Protein AF-A0A5Q8BPY6-F1 (afdb_monomer_lite)

pLDDT: mean 73.22, std 18.74, range [34.41, 97.81]

InterPro domains:
  IPR024463 Transposase TnpC, homeodomain [PF13007] (24-98)

Sequence (202 aa):
MDAAMTVKDDEHAELIALRAKVAELEQQIAYFQKQLFGRKSEQTLDSNQMSLFIGEFEAAQAALKATNEAQAKKTQVKGYDRKRKNAKEKLRPDLEVVKAVIDLTPEENACDSGWQLVSVGQHFVRTAVEFVPAKMVRREYFIKFIRKSELTVAATRSLCNRMFPMPSSLVAWRPHHFWPKSFMINMNLMCHFIDRSRISSD

Structure (mmCIF, N/CA/C/O backbone):
data_AF-A0A5Q8BPY6-F1
#
_entry.id   AF-A0A5Q8BPY6-F1
#
loop_
_atom_site.group_PDB
_atom_site.id
_atom_site.type_symbol
_atom_site.label_atom_id
_atom_site.label_alt_id
_atom_site.label_comp_id
_atom_site.label_asym_id
_atom_site.label_entity_id
_atom_site.label_seq_id
_atom_site.pdbx_PDB_ins_code
_atom_site.Cartn_x
_atom_site.Cartn_y
_atom_site.Cartn_z
_atom_site.occupancy
_atom_site.B_iso_or_equiv
_atom_site.auth_seq_id
_atom_site.auth_comp_id
_atom_site.auth_asym_id
_atom_site.auth_atom_id
_atom_site.pdbx_PDB_model_num
ATOM 1 N N . MET A 1 1 ? 66.252 8.127 -45.910 1.00 57.91 1 MET A N 1
ATOM 2 C CA . MET A 1 1 ? 65.222 7.341 -46.636 1.00 57.91 1 MET A CA 1
ATOM 3 C C . MET A 1 1 ? 63.900 7.350 -45.861 1.00 57.91 1 MET A C 1
ATOM 5 O O . MET A 1 1 ? 63.041 6.509 -46.083 1.00 57.91 1 MET A O 1
ATOM 9 N N . ASP A 1 2 ? 63.709 8.346 -44.994 1.00 57.75 2 ASP A N 1
ATOM 10 C CA . ASP A 1 2 ? 62.811 8.227 -43.844 1.00 57.75 2 ASP A CA 1
ATOM 11 C C . ASP A 1 2 ? 61.442 8.860 -44.118 1.00 57.75 2 ASP A C 1
ATOM 13 O O . ASP A 1 2 ? 60.421 8.314 -43.724 1.00 57.75 2 ASP A O 1
ATOM 17 N N . ALA A 1 3 ? 61.395 9.922 -44.931 1.00 65.06 3 ALA A N 1
ATOM 18 C CA . ALA A 1 3 ? 60.144 10.569 -45.338 1.00 65.06 3 ALA A CA 1
ATOM 19 C C . ALA A 1 3 ? 59.232 9.666 -46.194 1.00 65.06 3 ALA A C 1
ATOM 21 O O . ALA A 1 3 ? 58.016 9.785 -46.151 1.00 65.06 3 ALA A O 1
ATOM 22 N N . ALA A 1 4 ? 59.804 8.740 -46.970 1.00 68.50 4 ALA A N 1
ATOM 23 C CA . ALA A 1 4 ? 59.021 7.794 -47.770 1.00 68.50 4 ALA A CA 1
ATOM 24 C C . ALA A 1 4 ? 58.447 6.635 -46.936 1.00 68.50 4 ALA A C 1
ATOM 26 O O . ALA A 1 4 ? 57.572 5.916 -47.415 1.00 68.50 4 ALA A O 1
ATOM 27 N N . MET A 1 5 ? 58.963 6.427 -45.721 1.00 64.94 5 MET A N 1
ATOM 28 C CA . MET A 1 5 ? 58.483 5.402 -44.799 1.00 64.94 5 MET A CA 1
ATOM 29 C C . MET A 1 5 ? 57.346 5.959 -43.937 1.00 64.94 5 MET A C 1
ATOM 31 O O . MET A 1 5 ? 56.293 5.338 -43.871 1.00 64.94 5 MET A O 1
ATOM 35 N N . THR A 1 6 ? 57.491 7.188 -43.427 1.00 70.38 6 THR A N 1
ATOM 36 C CA . THR A 1 6 ? 56.445 7.855 -42.634 1.00 70.38 6 THR A CA 1
ATOM 37 C C . THR A 1 6 ? 55.150 8.060 -43.419 1.00 70.38 6 THR A C 1
ATOM 39 O O . THR A 1 6 ? 54.080 7.791 -42.896 1.00 70.38 6 THR A O 1
ATOM 42 N N . VAL A 1 7 ? 55.231 8.426 -44.706 1.00 77.62 7 VAL A N 1
ATOM 43 C CA . VAL A 1 7 ? 54.038 8.595 -45.561 1.00 77.62 7 VAL A CA 1
ATOM 44 C C . VAL A 1 7 ? 53.265 7.281 -45.733 1.00 77.62 7 VAL A C 1
ATOM 46 O O . VAL A 1 7 ? 52.040 7.284 -45.741 1.00 77.62 7 VAL A O 1
ATOM 49 N N . LYS A 1 8 ? 53.959 6.140 -45.820 1.00 77.81 8 LYS A N 1
ATOM 50 C CA . LYS A 1 8 ? 53.305 4.824 -45.928 1.00 77.81 8 LYS A CA 1
ATOM 51 C C . LYS A 1 8 ? 52.659 4.393 -44.615 1.00 77.81 8 LYS A C 1
ATOM 53 O O . LYS A 1 8 ? 51.623 3.730 -44.635 1.00 77.81 8 LYS A O 1
ATOM 58 N N . ASP A 1 9 ? 53.267 4.761 -43.493 1.00 77.31 9 ASP A N 1
ATOM 59 C CA . ASP A 1 9 ? 52.717 4.502 -42.165 1.00 77.31 9 ASP A CA 1
ATOM 60 C C . ASP A 1 9 ? 51.459 5.359 -41.915 1.00 77.31 9 ASP A C 1
ATOM 62 O O . ASP A 1 9 ? 50.463 4.849 -41.395 1.00 77.31 9 ASP A O 1
ATOM 66 N N . ASP A 1 10 ? 51.460 6.614 -42.377 1.00 81.88 10 ASP A N 1
ATOM 67 C CA . ASP A 1 10 ? 50.309 7.524 -42.332 1.00 81.88 10 ASP A CA 1
ATOM 68 C C . ASP A 1 10 ? 49.152 7.018 -43.219 1.00 81.88 10 ASP A C 1
ATOM 70 O O . ASP A 1 10 ? 48.015 6.901 -42.756 1.00 81.88 10 ASP A O 1
ATOM 74 N N . GLU A 1 11 ? 49.437 6.608 -44.462 1.00 87.38 11 GLU A N 1
ATOM 75 C CA . GLU A 1 11 ? 48.454 5.984 -45.365 1.00 87.38 11 GLU A CA 1
ATOM 76 C C . GLU A 1 11 ? 47.848 4.706 -44.759 1.00 87.38 11 GLU A C 1
ATOM 78 O O . GLU A 1 11 ? 46.642 4.454 -44.856 1.00 87.38 11 GLU A O 1
ATOM 83 N N . HIS A 1 12 ? 48.666 3.885 -44.096 1.00 86.75 12 HIS A N 1
ATOM 84 C CA . HIS A 1 12 ? 48.195 2.679 -43.421 1.00 86.75 12 HIS A CA 1
ATOM 85 C C . HIS A 1 12 ? 47.284 3.008 -42.227 1.00 86.75 12 HIS A C 1
ATOM 87 O O . HIS A 1 12 ? 46.261 2.344 -42.030 1.00 86.75 12 HIS A O 1
ATOM 93 N N . ALA A 1 13 ? 47.605 4.052 -41.457 1.00 90.44 13 ALA A N 1
ATOM 94 C CA . ALA A 1 13 ? 46.767 4.529 -40.361 1.00 90.44 13 ALA A CA 1
ATOM 95 C C . ALA A 1 13 ? 45.409 5.056 -40.862 1.00 90.44 13 ALA A C 1
ATOM 97 O O . ALA A 1 13 ? 44.365 4.727 -40.288 1.00 90.44 13 ALA A O 1
ATOM 98 N N . GLU A 1 14 ? 45.396 5.800 -41.970 1.00 91.25 14 GLU A N 1
ATOM 99 C CA . GLU A 1 14 ? 44.164 6.274 -42.605 1.00 91.25 14 GLU A CA 1
ATOM 100 C C . GLU A 1 14 ? 43.298 5.118 -43.123 1.00 91.25 14 GLU A C 1
ATOM 102 O O . GLU A 1 14 ? 42.086 5.093 -42.885 1.00 91.25 14 GLU A O 1
ATOM 107 N N . LEU A 1 15 ? 43.901 4.107 -43.757 1.00 93.88 15 LEU A N 1
ATOM 108 C CA . LEU A 1 15 ? 43.186 2.910 -44.213 1.00 93.88 15 LEU A CA 1
ATOM 109 C C . LEU A 1 15 ? 42.545 2.136 -43.054 1.00 93.88 15 LEU A C 1
ATOM 111 O O . LEU A 1 15 ? 41.430 1.625 -43.199 1.00 93.88 15 LEU A O 1
ATOM 115 N N . ILE A 1 16 ? 43.208 2.060 -41.898 1.00 94.44 16 ILE A N 1
ATOM 116 C CA . ILE A 1 16 ? 42.636 1.450 -40.690 1.00 94.44 16 ILE A CA 1
ATOM 117 C C . ILE A 1 16 ? 41.435 2.261 -40.193 1.00 94.44 16 ILE A C 1
ATOM 119 O O . ILE A 1 16 ? 40.380 1.683 -39.919 1.00 94.44 16 ILE A O 1
ATOM 123 N N . ALA A 1 17 ? 41.560 3.587 -40.118 1.00 94.19 17 ALA A N 1
ATOM 124 C CA . ALA A 1 17 ? 40.482 4.463 -39.666 1.00 94.19 17 ALA A CA 1
ATOM 125 C C . ALA A 1 17 ? 39.254 4.394 -40.591 1.00 94.19 17 ALA A C 1
ATOM 127 O O . ALA A 1 17 ? 38.115 4.349 -40.120 1.00 94.19 17 ALA A O 1
ATOM 128 N N . LEU A 1 18 ? 39.471 4.333 -41.907 1.00 95.62 18 LEU A N 1
ATOM 129 C CA . LEU A 1 18 ? 38.397 4.172 -42.887 1.00 95.62 18 LEU A CA 1
ATOM 130 C C . LEU A 1 18 ? 37.709 2.808 -42.761 1.00 95.62 18 LEU A C 1
ATOM 132 O O . LEU A 1 18 ? 36.481 2.751 -42.760 1.00 95.62 18 LEU A O 1
ATOM 136 N N . ARG A 1 19 ? 38.465 1.718 -42.581 1.00 95.69 19 ARG A N 1
ATOM 137 C CA . ARG A 1 19 ? 37.891 0.379 -42.351 1.00 95.69 19 ARG A CA 1
ATOM 138 C C . ARG A 1 19 ? 37.065 0.313 -41.068 1.00 95.69 19 ARG A C 1
ATOM 140 O O . ARG A 1 19 ? 36.002 -0.303 -41.071 1.00 95.69 19 ARG A O 1
ATOM 147 N N . ALA A 1 20 ? 37.511 0.977 -40.002 1.00 95.62 20 ALA A N 1
ATOM 148 C CA . ALA A 1 20 ? 36.756 1.067 -38.754 1.00 95.62 20 ALA A CA 1
ATOM 149 C C . ALA A 1 20 ? 35.416 1.799 -38.948 1.00 95.62 20 ALA A C 1
ATOM 151 O O . ALA A 1 20 ? 34.382 1.308 -38.501 1.00 95.62 20 ALA A O 1
ATOM 152 N N . LYS A 1 21 ? 35.414 2.920 -39.686 1.00 96.75 21 LYS A N 1
ATOM 153 C CA . LYS A 1 21 ? 34.182 3.657 -40.018 1.00 96.75 21 LYS A CA 1
ATOM 154 C C . LYS A 1 21 ? 33.220 2.838 -40.874 1.00 96.75 21 LYS A C 1
ATOM 156 O O . LYS A 1 21 ? 32.019 2.870 -40.631 1.00 96.75 21 LYS A O 1
ATOM 161 N N . VAL A 1 22 ? 33.723 2.093 -41.859 1.00 97.50 22 VAL A N 1
ATOM 162 C CA . VAL A 1 22 ? 32.882 1.208 -42.683 1.00 97.50 22 VAL A CA 1
ATOM 163 C C . VAL A 1 22 ? 32.227 0.132 -41.818 1.00 97.50 22 VAL A C 1
ATOM 165 O O . VAL A 1 22 ? 31.016 -0.045 -41.903 1.00 97.50 22 VAL A O 1
ATOM 168 N N . ALA A 1 23 ? 32.981 -0.510 -40.922 1.00 97.00 23 ALA A N 1
ATOM 169 C CA . ALA A 1 23 ? 32.434 -1.516 -40.013 1.00 97.00 23 ALA A CA 1
ATOM 170 C C . ALA A 1 23 ? 31.358 -0.941 -39.072 1.00 97.00 23 ALA A C 1
ATOM 172 O O . ALA A 1 23 ? 30.337 -1.584 -38.833 1.00 97.00 23 ALA A O 1
ATOM 173 N N . GLU A 1 24 ? 31.552 0.277 -38.560 1.00 97.50 24 GLU A N 1
ATOM 174 C CA . GLU A 1 24 ? 30.553 0.966 -37.735 1.00 97.50 24 GLU A CA 1
ATOM 175 C C . GLU A 1 24 ? 29.260 1.240 -38.520 1.00 97.50 24 GLU A C 1
ATOM 177 O O . GLU A 1 24 ? 28.160 0.930 -38.056 1.00 97.50 24 GLU A O 1
ATOM 182 N N . LEU A 1 25 ? 29.384 1.774 -39.737 1.00 97.81 25 LEU A N 1
ATOM 183 C CA . LEU A 1 25 ? 28.238 2.060 -40.601 1.00 97.81 25 LEU A CA 1
ATOM 184 C C . LEU A 1 25 ? 27.492 0.780 -40.996 1.00 97.81 25 LEU A C 1
ATOM 186 O O . LEU A 1 25 ? 26.262 0.748 -40.969 1.00 97.81 25 LEU A O 1
ATOM 190 N N . GLU A 1 26 ? 28.212 -0.299 -41.298 1.00 97.38 26 GLU A N 1
ATOM 191 C CA . GLU A 1 26 ? 27.621 -1.609 -41.580 1.00 97.38 26 GLU A CA 1
ATOM 192 C C . GLU A 1 26 ? 26.852 -2.162 -40.372 1.00 97.38 26 GLU A C 1
ATOM 194 O O . GLU A 1 26 ? 25.752 -2.697 -40.534 1.00 97.38 26 GLU A O 1
ATOM 199 N N . GLN A 1 27 ? 27.366 -1.979 -39.150 1.00 96.44 27 GLN A N 1
ATOM 200 C CA . GLN A 1 27 ? 26.660 -2.360 -37.923 1.00 96.44 27 GLN A CA 1
ATOM 201 C C . GLN A 1 27 ? 25.369 -1.557 -37.725 1.00 96.44 27 GLN A C 1
ATOM 203 O O . GLN A 1 27 ? 24.337 -2.137 -37.375 1.00 96.44 27 GLN A O 1
ATOM 208 N N . GLN A 1 28 ? 25.393 -0.247 -37.982 1.00 96.44 28 GLN A N 1
ATOM 209 C CA . GLN A 1 28 ? 24.201 0.604 -37.903 1.00 96.44 28 GLN A CA 1
ATOM 210 C C . GLN A 1 28 ? 23.153 0.208 -38.950 1.00 96.44 28 GLN A C 1
ATOM 212 O O . GLN A 1 28 ? 21.971 0.076 -38.627 1.00 96.44 28 GLN A O 1
ATOM 217 N N . ILE A 1 29 ? 23.576 -0.055 -40.190 1.00 96.19 29 ILE A N 1
ATOM 218 C CA . ILE A 1 29 ? 22.689 -0.531 -41.259 1.00 96.19 29 ILE A CA 1
ATOM 219 C C . ILE A 1 29 ? 22.071 -1.875 -40.872 1.00 96.19 29 ILE A C 1
ATOM 221 O O . ILE A 1 29 ? 20.855 -2.038 -40.966 1.00 96.19 29 ILE A O 1
ATOM 225 N N . ALA A 1 30 ? 22.871 -2.819 -40.372 1.00 93.19 30 ALA A N 1
ATOM 226 C CA . ALA A 1 30 ? 22.373 -4.108 -39.908 1.00 93.19 30 ALA A CA 1
ATOM 227 C C . ALA A 1 30 ? 21.384 -3.957 -38.738 1.00 93.19 30 ALA A C 1
ATOM 229 O O . ALA A 1 30 ? 20.394 -4.688 -38.666 1.00 93.19 30 ALA A O 1
ATOM 230 N N . TYR A 1 31 ? 21.612 -3.000 -37.834 1.00 91.50 31 TYR A N 1
ATOM 231 C CA . TYR A 1 31 ? 20.688 -2.673 -36.750 1.00 91.50 31 TYR A CA 1
ATOM 232 C C . TYR A 1 31 ? 19.354 -2.131 -37.284 1.00 91.50 31 TYR A C 1
ATOM 234 O O . TYR A 1 31 ? 18.300 -2.671 -36.945 1.00 91.50 31 TYR A O 1
ATOM 242 N N . PHE A 1 32 ? 19.371 -1.138 -38.177 1.00 89.56 32 PHE A N 1
ATOM 243 C CA . PHE A 1 32 ? 18.146 -0.584 -38.764 1.00 89.56 32 PHE A CA 1
ATOM 244 C C . PHE A 1 32 ? 17.400 -1.591 -39.640 1.00 89.56 32 PHE A C 1
ATOM 246 O O . PHE A 1 32 ? 16.176 -1.668 -39.576 1.00 89.56 32 PHE A O 1
ATOM 253 N N . GLN A 1 33 ? 18.107 -2.429 -40.398 1.00 88.06 33 GLN A N 1
ATOM 254 C CA . GLN A 1 33 ? 17.491 -3.509 -41.168 1.00 88.06 33 GLN A CA 1
ATOM 255 C C . GLN A 1 33 ? 16.835 -4.552 -40.259 1.00 88.06 33 GLN A C 1
ATOM 257 O O . GLN A 1 33 ? 15.741 -5.013 -40.570 1.00 88.06 33 GLN A O 1
ATOM 262 N N . LYS A 1 34 ? 17.421 -4.880 -39.099 1.00 85.12 34 LYS A N 1
ATOM 263 C CA . LYS A 1 34 ? 16.757 -5.726 -38.090 1.00 85.12 34 LYS A CA 1
ATOM 264 C C . LYS A 1 34 ? 15.532 -5.033 -37.481 1.00 85.12 34 LYS A C 1
ATOM 266 O O . LYS A 1 34 ? 14.509 -5.683 -37.297 1.00 85.12 34 LYS A O 1
ATOM 271 N N . GLN A 1 35 ? 15.588 -3.723 -37.246 1.00 82.00 35 GLN A N 1
ATOM 272 C CA . GLN A 1 35 ? 14.443 -2.934 -36.771 1.00 82.00 35 GLN A CA 1
ATOM 273 C C . GLN A 1 35 ? 13.344 -2.749 -37.833 1.00 82.00 35 GLN A C 1
ATOM 275 O O . GLN A 1 35 ? 12.192 -2.540 -37.472 1.00 82.00 35 GLN A O 1
ATOM 280 N N . LEU A 1 36 ? 13.652 -2.826 -39.136 1.00 79.44 36 LEU A N 1
ATOM 281 C CA . LEU A 1 36 ? 12.700 -2.651 -40.251 1.00 79.44 36 LEU A CA 1
ATOM 282 C C . LEU A 1 36 ? 12.208 -3.962 -40.878 1.00 79.44 36 LEU A C 1
ATOM 284 O O . LEU A 1 36 ? 11.046 -4.030 -41.277 1.00 79.44 36 LEU A O 1
ATOM 288 N N . PHE A 1 37 ? 13.005 -5.028 -40.827 1.00 77.12 37 PHE A N 1
ATOM 289 C CA . PHE A 1 37 ? 12.702 -6.322 -41.449 1.00 77.12 37 PHE A CA 1
ATOM 290 C C . PHE A 1 37 ? 13.058 -7.556 -40.591 1.00 77.12 37 PHE A C 1
ATOM 292 O O . PHE A 1 37 ? 12.964 -8.677 -41.082 1.00 77.12 37 PHE A O 1
ATOM 299 N N . GLY A 1 38 ? 13.483 -7.393 -39.329 1.00 78.50 38 GLY A N 1
ATOM 300 C CA . GLY A 1 38 ? 13.779 -8.510 -38.414 1.00 78.50 38 GLY A CA 1
ATOM 301 C C . GLY A 1 38 ? 12.546 -9.334 -38.010 1.00 78.50 38 GLY A C 1
ATOM 302 O O . GLY A 1 38 ? 11.468 -9.186 -38.582 1.00 78.50 38 GLY A O 1
ATOM 303 N N . ARG A 1 39 ? 12.674 -10.232 -37.016 1.00 63.12 39 ARG A N 1
ATOM 304 C CA . ARG A 1 39 ? 11.532 -11.031 -36.523 1.00 63.12 39 ARG A CA 1
ATOM 305 C C . ARG A 1 39 ? 10.511 -10.125 -35.828 1.00 63.12 39 ARG A C 1
ATOM 307 O O . ARG A 1 39 ? 10.674 -9.740 -34.678 1.00 63.12 39 ARG A O 1
ATOM 314 N N . LYS A 1 40 ? 9.476 -9.816 -36.605 1.00 56.91 40 LYS A N 1
ATOM 315 C CA . LYS A 1 40 ? 8.421 -8.826 -36.413 1.00 56.91 40 LYS A CA 1
ATOM 316 C C . LYS A 1 40 ? 7.041 -9.468 -36.549 1.00 56.91 40 LYS A C 1
ATOM 318 O O . LYS A 1 40 ? 6.225 -9.014 -37.342 1.00 56.91 40 LYS A O 1
ATOM 323 N N . SER A 1 41 ? 6.726 -10.505 -35.780 1.00 55.50 41 SER A N 1
ATOM 324 C CA . SER A 1 41 ? 5.304 -10.847 -35.587 1.00 55.50 41 SER A CA 1
ATOM 325 C C . SER A 1 41 ? 4.520 -9.702 -34.914 1.00 55.50 41 SER A C 1
ATOM 327 O O . SER A 1 41 ? 3.303 -9.760 -34.836 1.00 55.50 41 SER A O 1
ATOM 329 N N . GLU A 1 42 ? 5.213 -8.653 -34.456 1.00 54.47 42 GLU A N 1
ATOM 330 C CA . GLU A 1 42 ? 4.678 -7.520 -33.697 1.00 54.47 42 GLU A CA 1
ATOM 331 C C . GLU A 1 42 ? 4.923 -6.159 -34.369 1.00 54.47 42 GLU A C 1
ATOM 333 O O . GLU A 1 42 ? 4.549 -5.128 -33.817 1.00 54.47 42 GLU A O 1
ATOM 338 N N . GLN A 1 43 ? 5.544 -6.104 -35.555 1.00 59.00 43 GLN A N 1
ATOM 339 C CA . GLN A 1 43 ? 5.846 -4.818 -36.192 1.00 59.00 43 GLN A CA 1
ATOM 340 C C . GLN A 1 43 ? 4.971 -4.573 -37.414 1.00 59.00 43 GLN A C 1
ATOM 342 O O . GLN A 1 43 ? 5.397 -4.643 -38.563 1.00 59.00 43 GLN A O 1
ATOM 347 N N . THR A 1 44 ? 3.729 -4.221 -37.112 1.00 60.47 44 THR A N 1
ATOM 348 C CA . THR A 1 44 ? 2.959 -3.207 -37.830 1.00 60.47 44 THR A CA 1
ATOM 349 C C . THR A 1 44 ? 2.167 -2.458 -36.764 1.00 60.47 44 THR A C 1
ATOM 351 O O . THR A 1 44 ? 1.081 -2.862 -36.376 1.00 60.47 44 THR A O 1
ATOM 354 N N . LEU A 1 45 ? 2.750 -1.379 -36.236 1.00 59.50 45 LEU A N 1
ATOM 355 C CA . LEU A 1 45 ? 1.988 -0.332 -35.554 1.00 59.50 45 LEU A CA 1
ATOM 356 C C . LEU A 1 45 ? 1.524 0.660 -36.622 1.00 59.50 45 LEU A C 1
ATOM 358 O O . LEU A 1 45 ? 1.858 1.840 -36.569 1.00 59.50 45 LEU A O 1
ATOM 362 N N . ASP A 1 46 ? 0.846 0.164 -37.658 1.00 65.50 46 ASP A N 1
ATOM 363 C CA . ASP A 1 46 ? 0.143 1.072 -38.548 1.00 65.50 46 ASP A CA 1
ATOM 364 C C . ASP A 1 46 ? -1.065 1.578 -37.762 1.00 65.50 46 ASP A C 1
ATOM 366 O O . ASP A 1 46 ? -1.996 0.829 -37.462 1.00 65.50 46 ASP A O 1
ATOM 370 N N . SER A 1 47 ? -1.026 2.847 -37.368 1.00 64.88 47 SER A N 1
ATOM 371 C CA . SER A 1 47 ? -2.121 3.513 -36.662 1.00 64.88 47 SER A CA 1
ATOM 372 C C . SER A 1 47 ? -3.434 3.437 -37.447 1.00 64.88 47 SER A C 1
ATOM 374 O O . SER A 1 47 ? -4.509 3.486 -36.848 1.00 64.88 47 SER A O 1
ATOM 376 N N . ASN A 1 48 ? -3.364 3.229 -38.765 1.00 68.00 48 ASN A N 1
ATOM 377 C CA . ASN A 1 48 ? -4.529 3.027 -39.615 1.00 68.00 48 ASN A CA 1
ATOM 378 C C . ASN A 1 48 ? -5.069 1.592 -39.610 1.00 68.00 48 ASN A C 1
ATOM 380 O O . ASN A 1 48 ? -6.200 1.388 -40.043 1.00 68.00 48 ASN A O 1
ATOM 384 N N . GLN A 1 49 ? -4.362 0.595 -39.075 1.00 70.12 49 GLN A N 1
ATOM 385 C CA . GLN A 1 49 ? -4.891 -0.772 -38.999 1.00 70.12 49 GLN A CA 1
ATOM 386 C C . GLN A 1 49 ? -6.108 -0.860 -38.064 1.00 70.12 49 GLN A C 1
ATOM 388 O O . GLN A 1 49 ? -7.024 -1.644 -38.303 1.00 70.12 49 GLN A O 1
ATOM 393 N N . MET A 1 50 ? -6.171 -0.001 -37.040 1.00 68.25 50 MET A N 1
ATOM 394 C CA . MET A 1 50 ? -7.343 0.096 -36.166 1.00 68.25 50 MET A CA 1
ATOM 395 C C . MET A 1 50 ? -8.575 0.630 -36.899 1.00 68.25 50 MET A C 1
ATOM 397 O O . MET A 1 50 ? -9.683 0.221 -36.562 1.00 68.25 50 MET A O 1
ATOM 401 N N . SER A 1 51 ? -8.393 1.468 -37.929 1.00 74.75 51 SER A N 1
ATOM 402 C CA . SER A 1 51 ? -9.498 2.033 -38.716 1.00 74.75 51 SER A CA 1
ATOM 403 C C . SER A 1 51 ? -10.310 0.976 -39.469 1.00 74.75 51 SER A C 1
ATOM 405 O O . SER A 1 51 ? -11.515 1.145 -39.644 1.00 74.75 51 SER A O 1
ATOM 407 N N . LEU A 1 52 ? -9.686 -0.156 -39.815 1.00 75.75 52 LEU A N 1
ATOM 408 C CA . LEU A 1 52 ? -10.343 -1.279 -40.488 1.00 75.75 52 LEU A CA 1
ATOM 409 C C . LEU A 1 52 ? -11.409 -1.952 -39.612 1.00 75.75 52 LEU A C 1
ATOM 411 O O . LEU A 1 52 ? -12.371 -2.499 -40.139 1.00 75.75 52 LEU A O 1
ATOM 415 N N . PHE A 1 53 ? -11.266 -1.880 -38.285 1.00 78.88 53 PHE A N 1
ATOM 416 C CA . PHE A 1 53 ? -12.155 -2.556 -37.335 1.00 78.88 53 PHE A CA 1
ATOM 417 C C . PHE A 1 53 ? -13.150 -1.616 -36.642 1.00 78.88 53 PHE A C 1
ATOM 419 O O . PHE A 1 53 ? -13.991 -2.087 -35.878 1.00 78.88 53 PHE A O 1
ATOM 426 N N . ILE A 1 54 ? -13.096 -0.300 -36.898 1.00 80.12 54 ILE A N 1
ATOM 427 C CA . ILE A 1 54 ? -13.981 0.679 -36.236 1.00 80.12 54 ILE A CA 1
ATOM 428 C C . ILE A 1 54 ? -15.450 0.390 -36.563 1.00 80.12 54 ILE A C 1
ATOM 430 O O . ILE A 1 54 ? -16.268 0.306 -35.651 1.00 80.12 54 ILE A O 1
ATOM 434 N N . GLY A 1 55 ? -15.783 0.162 -37.838 1.00 82.25 55 GLY A N 1
ATOM 435 C CA . GLY A 1 55 ? -17.170 -0.078 -38.254 1.00 82.25 55 GLY A CA 1
ATOM 436 C C . GLY A 1 55 ? -17.775 -1.351 -37.651 1.00 82.25 55 GLY A C 1
ATOM 437 O O . GLY A 1 55 ? -18.913 -1.344 -37.182 1.00 82.25 55 GLY A O 1
ATOM 438 N N . GLU A 1 56 ? -17.003 -2.439 -37.600 1.00 82.75 56 GLU A N 1
ATOM 439 C CA . GLU A 1 56 ? -17.441 -3.704 -36.994 1.00 82.75 56 GLU A CA 1
ATOM 440 C C . GLU A 1 56 ? -17.570 -3.590 -35.472 1.00 82.75 56 GLU A C 1
ATOM 442 O O . GLU A 1 56 ? -18.528 -4.097 -34.884 1.00 82.75 56 GLU A O 1
ATOM 447 N N . PHE A 1 57 ? -16.642 -2.876 -34.830 1.00 83.62 57 PHE A N 1
ATOM 448 C CA . PHE A 1 57 ? -16.678 -2.621 -33.396 1.00 83.62 57 PHE A CA 1
ATOM 449 C C . PHE A 1 57 ? -17.888 -1.769 -32.997 1.00 83.62 57 PHE A C 1
ATOM 451 O O . PHE A 1 57 ? -18.578 -2.093 -32.029 1.00 83.62 57 PHE A O 1
ATOM 458 N N . GLU A 1 58 ? -18.189 -0.711 -33.752 1.00 85.00 58 GLU A N 1
ATOM 459 C CA . GLU A 1 58 ? -19.355 0.142 -33.516 1.00 85.00 58 GLU A CA 1
ATOM 460 C C . GLU A 1 58 ? -20.668 -0.626 -33.704 1.00 85.00 58 GLU A C 1
ATOM 462 O O . GLU A 1 58 ? -21.558 -0.541 -32.851 1.00 85.00 58 GLU A O 1
ATOM 467 N N . ALA A 1 59 ? -20.772 -1.441 -34.760 1.00 86.25 59 ALA A N 1
ATOM 468 C CA . ALA A 1 59 ? -21.936 -2.290 -35.002 1.00 86.25 59 ALA A CA 1
ATOM 469 C C . ALA A 1 59 ? -22.132 -3.336 -33.888 1.00 86.25 59 ALA A C 1
ATOM 471 O O . ALA A 1 59 ? -23.243 -3.498 -33.371 1.00 86.25 59 ALA A O 1
ATOM 472 N N . ALA A 1 60 ? -21.057 -4.003 -33.457 1.00 85.31 60 ALA A N 1
ATOM 473 C CA . ALA A 1 60 ? -21.098 -4.951 -32.347 1.00 85.31 60 ALA A CA 1
ATOM 474 C C . ALA A 1 60 ? -21.487 -4.263 -31.030 1.00 85.31 60 ALA A C 1
ATOM 476 O O . ALA A 1 60 ? -22.310 -4.777 -30.269 1.00 85.31 60 ALA A O 1
ATOM 477 N N . GLN A 1 61 ? -20.959 -3.065 -30.768 1.00 85.88 61 GLN A N 1
ATOM 478 C CA . GLN A 1 61 ? -21.282 -2.308 -29.565 1.00 85.88 61 GLN A CA 1
ATOM 479 C C . GLN A 1 61 ? -22.743 -1.830 -29.562 1.00 85.88 61 GLN A C 1
ATOM 481 O O . GLN A 1 61 ? -23.395 -1.870 -28.515 1.00 85.88 61 GLN A O 1
ATOM 486 N N . ALA A 1 62 ? -23.286 -1.422 -30.711 1.00 86.94 62 ALA A N 1
ATOM 487 C CA . ALA A 1 62 ? -24.697 -1.071 -30.853 1.00 86.94 62 ALA A CA 1
ATOM 488 C C . ALA A 1 62 ? -25.613 -2.284 -30.614 1.00 86.94 62 ALA A C 1
ATOM 490 O O . ALA A 1 62 ? -26.593 -2.176 -29.874 1.00 86.94 62 ALA A O 1
ATOM 491 N N . ALA A 1 63 ? -25.262 -3.458 -31.150 1.00 87.56 63 ALA A N 1
ATOM 492 C CA . ALA A 1 63 ? -25.999 -4.700 -30.912 1.00 87.56 63 ALA A CA 1
ATOM 493 C C . ALA A 1 63 ? -25.964 -5.124 -29.430 1.00 87.56 63 ALA A C 1
ATOM 495 O O . ALA A 1 63 ? -26.988 -5.513 -28.861 1.00 87.56 63 ALA A O 1
ATOM 496 N N . LEU A 1 64 ? -24.815 -4.991 -28.761 1.00 85.44 64 LEU A N 1
ATOM 497 C CA . LEU A 1 64 ? -24.685 -5.257 -27.325 1.00 85.44 64 LEU A CA 1
ATOM 498 C C . LEU A 1 64 ? -25.508 -4.277 -26.477 1.00 85.44 64 LEU A C 1
ATOM 500 O O . LEU A 1 64 ? -26.168 -4.687 -25.526 1.00 85.44 64 LEU A O 1
ATOM 504 N N . LYS A 1 65 ? -25.529 -2.986 -26.824 1.00 85.31 65 LYS A N 1
ATOM 505 C CA . LYS A 1 65 ? -26.378 -1.998 -26.137 1.00 85.31 65 LYS A CA 1
ATOM 506 C C . LYS A 1 65 ? -27.862 -2.322 -26.316 1.00 85.31 65 LYS A C 1
ATOM 508 O O . LYS A 1 65 ? -28.579 -2.406 -25.324 1.00 85.31 65 LYS A O 1
ATOM 513 N N . ALA A 1 66 ? -28.301 -2.609 -27.541 1.00 84.50 66 ALA A N 1
ATOM 514 C CA . ALA A 1 66 ? -29.692 -2.957 -27.826 1.00 84.50 66 ALA A CA 1
ATOM 515 C C . ALA A 1 66 ? -30.143 -4.239 -27.100 1.00 84.50 66 ALA A C 1
ATOM 517 O O . ALA A 1 66 ? -31.249 -4.300 -26.559 1.00 84.50 66 ALA A O 1
ATOM 518 N N . THR A 1 67 ? -29.282 -5.259 -27.042 1.00 82.81 67 THR A N 1
ATOM 519 C CA . THR A 1 67 ? -29.570 -6.506 -26.314 1.00 82.81 67 THR A CA 1
ATOM 520 C C . THR A 1 67 ? -29.608 -6.290 -24.803 1.00 82.81 67 THR A C 1
ATOM 522 O O . THR A 1 67 ? -30.550 -6.755 -24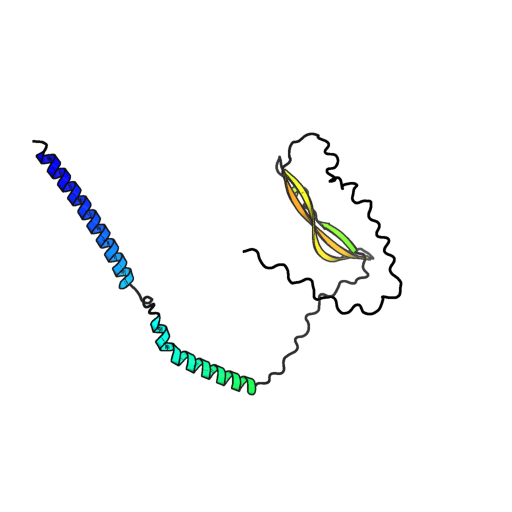.161 1.00 82.81 67 THR A O 1
ATOM 525 N N . ASN A 1 68 ? -28.669 -5.527 -24.238 1.00 79.12 68 ASN A N 1
ATOM 526 C CA . ASN A 1 68 ? -28.663 -5.172 -22.818 1.00 79.12 68 ASN A CA 1
ATOM 527 C C . ASN A 1 68 ? -29.888 -4.337 -22.427 1.00 79.12 68 ASN A C 1
ATOM 529 O O . ASN A 1 68 ? -30.512 -4.610 -21.406 1.00 79.12 68 ASN A O 1
ATOM 533 N N . GLU A 1 69 ? -30.292 -3.365 -23.246 1.00 77.56 69 GLU A N 1
ATOM 534 C CA . GLU A 1 69 ? -31.511 -2.583 -23.016 1.00 77.56 69 GLU A CA 1
ATOM 535 C C . GLU A 1 69 ? -32.771 -3.454 -23.087 1.00 77.56 69 GLU A C 1
ATOM 537 O O . GLU A 1 69 ? -33.674 -3.319 -22.258 1.00 77.56 69 GLU A O 1
ATOM 542 N N . ALA A 1 70 ? -32.839 -4.384 -24.044 1.00 75.12 70 ALA A N 1
ATOM 543 C CA . ALA A 1 70 ? -33.944 -5.333 -24.146 1.00 75.12 70 ALA A CA 1
ATOM 544 C C . ALA A 1 70 ? -33.984 -6.310 -22.954 1.00 75.12 70 ALA A C 1
ATOM 546 O O . ALA A 1 70 ? -35.067 -6.640 -22.469 1.00 75.12 70 ALA A O 1
ATOM 547 N N . GLN A 1 71 ? -32.828 -6.754 -22.453 1.00 72.25 71 GLN A N 1
ATOM 548 C CA . GLN A 1 71 ? -32.722 -7.615 -21.271 1.00 72.25 71 GLN A CA 1
ATOM 549 C C . GLN A 1 71 ? -33.032 -6.865 -19.970 1.00 72.25 71 GLN A C 1
ATOM 551 O O . GLN A 1 71 ? -33.720 -7.416 -19.108 1.00 72.25 71 GLN A O 1
ATOM 556 N N . ALA A 1 72 ? -32.614 -5.603 -19.849 1.00 66.88 72 ALA A N 1
ATOM 557 C CA . ALA A 1 72 ? -32.925 -4.735 -18.714 1.00 66.88 72 ALA A CA 1
ATOM 558 C C . ALA A 1 72 ? -34.427 -4.423 -18.632 1.00 66.88 72 ALA A C 1
ATOM 560 O O . ALA A 1 72 ? -34.999 -4.418 -17.545 1.00 66.88 72 ALA A O 1
ATOM 561 N N . LYS A 1 73 ? -35.097 -4.242 -19.781 1.00 69.06 73 LYS A N 1
ATOM 562 C CA . LYS A 1 73 ? -36.562 -4.085 -19.846 1.00 69.06 73 LYS A CA 1
ATOM 563 C C . LYS A 1 73 ? -37.314 -5.358 -19.442 1.00 69.06 73 LYS A C 1
ATOM 565 O O . LYS A 1 73 ? -38.396 -5.261 -18.873 1.00 69.06 73 LYS A O 1
ATOM 570 N N . LYS A 1 74 ? -36.757 -6.542 -19.726 1.00 69.38 74 LYS A N 1
ATOM 571 C CA . LYS A 1 74 ? -37.374 -7.844 -19.405 1.00 69.38 74 LYS A CA 1
ATOM 572 C C . LYS A 1 74 ? -37.096 -8.312 -17.976 1.00 69.38 74 LYS A C 1
ATOM 574 O O . LYS A 1 74 ? -37.915 -9.022 -17.404 1.00 69.38 74 LYS A O 1
ATOM 579 N N . THR A 1 75 ? -35.971 -7.909 -17.392 1.00 62.88 75 THR A N 1
ATOM 580 C CA . THR A 1 75 ? -35.523 -8.395 -16.083 1.00 62.88 75 THR A CA 1
ATOM 581 C C . THR A 1 75 ? -35.592 -7.277 -15.047 1.00 62.88 75 THR A C 1
ATOM 583 O O . THR A 1 75 ? -34.576 -6.713 -14.648 1.00 62.88 75 THR A O 1
ATOM 586 N N . GLN A 1 76 ? -36.797 -6.950 -14.575 1.00 64.94 76 GLN A N 1
ATOM 587 C CA . GLN A 1 76 ? -36.938 -6.143 -13.360 1.00 64.94 76 GLN A CA 1
ATOM 588 C C . GLN A 1 76 ? -36.615 -7.014 -12.139 1.00 64.94 76 GLN A C 1
ATOM 590 O O . GLN A 1 76 ? -37.502 -7.574 -11.495 1.00 64.94 76 GLN A O 1
ATOM 595 N N . VAL A 1 77 ? -35.326 -7.177 -11.832 1.00 72.00 77 VAL A N 1
ATOM 596 C CA . VAL A 1 77 ? -34.910 -7.830 -10.586 1.00 72.00 77 VAL A CA 1
ATOM 597 C C . VAL A 1 77 ? -35.193 -6.870 -9.436 1.00 72.00 77 VAL A C 1
ATOM 599 O O . VAL A 1 77 ? -34.621 -5.782 -9.364 1.00 72.00 77 VAL A O 1
ATOM 602 N N . LYS A 1 78 ? -36.072 -7.270 -8.515 1.00 78.06 78 LYS A N 1
ATOM 603 C CA . LYS A 1 78 ? -36.289 -6.539 -7.264 1.00 78.06 78 LYS A CA 1
ATOM 604 C C . LYS A 1 78 ? -34.965 -6.497 -6.491 1.00 78.06 78 LYS A C 1
ATOM 606 O O . LYS A 1 78 ? -34.402 -7.547 -6.187 1.00 78.06 78 LYS A O 1
ATOM 611 N N . GLY A 1 79 ? -34.464 -5.295 -6.202 1.00 77.44 79 GLY A N 1
ATOM 612 C CA . GLY A 1 79 ? -33.222 -5.114 -5.450 1.00 77.44 79 GLY A CA 1
ATOM 613 C C . GLY A 1 79 ? -33.283 -5.842 -4.106 1.00 77.44 79 GLY A C 1
ATOM 614 O O . GLY A 1 79 ? -34.265 -5.720 -3.374 1.00 77.44 79 GLY A O 1
ATOM 615 N N . TYR A 1 80 ? -32.256 -6.635 -3.799 1.00 80.62 80 TYR A N 1
ATOM 616 C CA . TYR A 1 80 ? -32.144 -7.298 -2.504 1.00 80.62 80 TYR A CA 1
ATOM 617 C C . TYR A 1 80 ? -31.561 -6.328 -1.476 1.00 80.62 80 TYR A C 1
ATOM 619 O O . TYR A 1 80 ? -30.410 -5.900 -1.600 1.00 80.62 80 TYR A O 1
ATOM 627 N N . ASP A 1 81 ? -32.329 -6.030 -0.429 1.00 78.69 81 ASP A N 1
ATOM 628 C CA . ASP A 1 81 ? -31.819 -5.297 0.724 1.00 78.69 81 ASP A CA 1
ATOM 629 C C . ASP A 1 81 ? -30.874 -6.191 1.526 1.00 78.69 81 ASP A C 1
ATOM 631 O O . ASP A 1 81 ? -31.265 -7.131 2.226 1.00 78.69 81 ASP A O 1
ATOM 635 N N . ARG A 1 82 ? -29.579 -5.891 1.429 1.00 79.31 82 ARG A N 1
ATOM 636 C CA . ARG A 1 82 ? -28.563 -6.589 2.210 1.00 79.31 82 ARG A CA 1
ATOM 637 C C . ARG A 1 82 ? -28.782 -6.293 3.693 1.00 79.31 82 ARG A C 1
ATOM 639 O O . ARG A 1 82 ? -28.762 -5.134 4.105 1.00 79.31 82 ARG A O 1
ATOM 646 N N . LYS A 1 83 ? -28.901 -7.345 4.515 1.00 80.56 83 LYS A N 1
ATOM 647 C CA . LYS A 1 83 ? -28.900 -7.215 5.982 1.00 80.56 83 LYS A CA 1
ATOM 648 C C . LYS A 1 83 ? -27.720 -6.342 6.411 1.00 80.56 83 LYS A C 1
ATOM 650 O O . LYS A 1 83 ? -26.573 -6.625 6.045 1.00 80.56 83 LYS A O 1
ATOM 655 N N . ARG A 1 84 ? -28.003 -5.279 7.174 1.00 75.38 84 ARG A N 1
ATOM 656 C CA . ARG A 1 84 ? -26.962 -4.422 7.750 1.00 75.38 84 ARG A CA 1
ATOM 657 C C . ARG A 1 84 ? -26.023 -5.319 8.551 1.00 75.38 84 ARG A C 1
ATOM 659 O O . ARG A 1 84 ? -26.471 -6.056 9.425 1.00 75.38 84 ARG A O 1
ATOM 666 N N . LYS A 1 85 ? -24.729 -5.291 8.221 1.00 77.25 85 LYS A N 1
ATOM 667 C CA . LYS A 1 85 ? -23.708 -5.940 9.049 1.00 77.25 85 LYS A CA 1
ATOM 668 C C . LYS A 1 85 ? -23.854 -5.346 10.448 1.00 77.25 85 LYS A C 1
ATOM 670 O O . LYS A 1 85 ? -23.883 -4.119 10.547 1.00 77.25 85 LYS A O 1
ATOM 675 N N . ASN A 1 86 ? -24.001 -6.190 11.472 1.00 64.44 86 ASN A N 1
ATOM 676 C CA . ASN A 1 86 ? -24.115 -5.749 12.862 1.00 64.44 86 ASN A CA 1
ATOM 677 C C . ASN A 1 86 ? -23.049 -4.681 13.118 1.00 64.44 86 ASN A C 1
ATOM 679 O O . ASN A 1 86 ? -21.849 -4.949 13.012 1.00 64.44 86 ASN A O 1
ATOM 683 N N . ALA A 1 87 ? -23.495 -3.446 13.354 1.00 64.62 87 ALA A N 1
ATOM 684 C CA . ALA A 1 87 ? -22.612 -2.380 13.783 1.00 64.62 87 ALA A CA 1
ATOM 685 C C . ALA A 1 87 ? -21.932 -2.889 15.052 1.00 64.62 87 ALA A C 1
ATOM 687 O O . ALA A 1 87 ? -22.641 -3.376 15.930 1.00 64.62 87 ALA A O 1
ATOM 688 N N . LYS A 1 88 ? -20.590 -2.851 15.092 1.00 64.31 88 LYS A N 1
ATOM 689 C CA . LYS A 1 88 ? -19.761 -3.322 16.214 1.00 64.31 88 LYS A CA 1
ATOM 690 C C . LYS A 1 88 ? -20.502 -3.054 17.521 1.00 64.31 88 LYS A C 1
ATOM 692 O O . LYS A 1 88 ? -20.725 -1.887 17.850 1.00 64.31 88 LYS A O 1
ATOM 697 N N . GLU A 1 89 ? -20.964 -4.118 18.171 1.00 66.69 89 GLU A N 1
ATOM 698 C CA . GLU A 1 89 ? -21.781 -4.009 19.371 1.00 66.69 89 GLU A CA 1
ATOM 699 C C . GLU A 1 89 ? -20.999 -3.160 20.372 1.00 66.69 89 GLU A C 1
ATOM 701 O O . GLU A 1 89 ? -19.862 -3.476 20.733 1.00 66.69 89 GLU A O 1
ATOM 706 N N . LYS A 1 90 ? -21.541 -1.981 20.692 1.00 68.69 90 LYS A N 1
ATOM 707 C CA . LYS A 1 90 ? -20.854 -1.022 21.550 1.00 68.69 90 LYS A CA 1
ATOM 708 C C . LYS A 1 90 ? -20.728 -1.679 22.917 1.00 68.69 90 LYS A C 1
ATOM 710 O O . LYS A 1 90 ? -21.740 -2.011 23.528 1.00 68.69 90 LYS A O 1
ATOM 715 N N . LEU A 1 91 ? -19.494 -1.870 23.383 1.00 74.69 91 LEU A N 1
ATOM 716 C CA . LEU A 1 91 ? -19.230 -2.381 24.728 1.00 74.69 91 LEU A CA 1
ATOM 717 C C . LEU A 1 91 ? -20.068 -1.593 25.745 1.00 74.69 91 LEU A C 1
ATOM 719 O O . LEU A 1 91 ? -20.142 -0.367 25.644 1.00 74.69 91 LEU A O 1
ATOM 723 N N . ARG A 1 92 ? -20.668 -2.286 26.719 1.00 76.06 92 ARG A N 1
ATOM 724 C CA . ARG A 1 92 ? -21.628 -1.730 27.693 1.00 76.06 92 ARG A CA 1
ATOM 725 C C . ARG A 1 92 ? -21.140 -0.419 28.333 1.00 76.06 92 ARG A C 1
ATOM 727 O O . ARG A 1 92 ? -20.153 -0.481 29.065 1.00 76.06 92 ARG A O 1
ATOM 734 N N . PRO A 1 93 ? -21.767 0.753 28.084 1.00 76.56 93 PRO A N 1
ATOM 735 C CA . PRO A 1 93 ? -21.296 2.071 28.551 1.00 76.56 93 PRO A CA 1
ATOM 736 C C . PRO A 1 93 ? -21.021 2.116 30.057 1.00 76.56 93 PRO A C 1
ATOM 738 O O . PRO A 1 93 ? -20.018 2.702 30.447 1.00 76.56 93 PRO A O 1
ATOM 741 N N . ASP A 1 94 ? -21.819 1.394 30.841 1.00 85.12 94 ASP A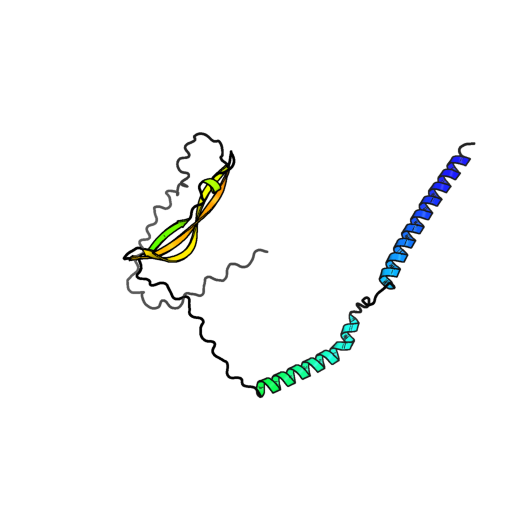 N 1
ATOM 742 C CA . ASP A 1 94 ? -21.857 1.438 32.309 1.00 85.12 94 ASP A CA 1
ATOM 743 C C . ASP A 1 94 ? -20.632 0.849 33.030 1.00 85.12 94 ASP A C 1
ATOM 745 O O . ASP A 1 94 ? -20.537 0.956 34.249 1.00 85.12 94 ASP A O 1
ATOM 749 N N . LEU A 1 95 ? -19.710 0.185 32.324 1.00 86.12 95 LEU A N 1
ATOM 750 C CA . LEU A 1 95 ? -18.520 -0.398 32.954 1.00 86.12 95 LEU A CA 1
ATOM 751 C C . LEU A 1 95 ? -17.450 0.662 33.221 1.00 86.12 95 LEU A C 1
ATOM 753 O O . LEU A 1 95 ? -17.140 1.476 32.345 1.00 86.12 95 LEU A O 1
ATOM 757 N N . GLU A 1 96 ? -16.815 0.557 34.390 1.00 89.38 96 GLU A N 1
ATOM 758 C CA . GLU A 1 96 ? -15.646 1.352 34.774 1.00 89.38 96 GLU A CA 1
ATOM 759 C C . GLU A 1 96 ? -14.549 1.257 33.703 1.00 89.38 96 GLU A C 1
ATOM 761 O O . GLU A 1 96 ? -14.207 0.161 33.250 1.00 89.38 96 GLU A O 1
ATOM 766 N N . VAL A 1 97 ? -14.012 2.410 33.284 1.00 91.31 97 VAL A N 1
ATOM 767 C CA . VAL A 1 97 ? -12.979 2.497 32.242 1.00 91.31 97 VAL A CA 1
ATOM 768 C C . VAL A 1 97 ? -11.606 2.652 32.880 1.00 91.31 97 VAL A C 1
ATOM 770 O O . VAL A 1 97 ? -11.315 3.673 33.500 1.00 91.31 97 VAL A O 1
ATOM 773 N N . VAL A 1 98 ? -10.740 1.658 32.691 1.00 92.56 98 VAL A N 1
ATOM 774 C CA . VAL A 1 98 ? -9.354 1.675 33.170 1.00 92.56 98 VAL A CA 1
ATOM 775 C C . VAL A 1 98 ? -8.406 1.808 31.985 1.00 92.56 98 VAL A C 1
ATOM 777 O O . VAL A 1 98 ? -8.427 0.995 31.063 1.00 92.56 98 VAL A O 1
ATOM 780 N N . LYS A 1 99 ? -7.540 2.823 32.009 1.00 93.31 99 LYS A N 1
ATOM 781 C CA . LYS A 1 99 ? -6.511 3.017 30.981 1.00 93.31 99 LYS A CA 1
ATOM 782 C C . LYS A 1 99 ? -5.270 2.206 31.331 1.00 93.31 99 LYS A C 1
ATOM 784 O O . LYS A 1 99 ? -4.732 2.344 32.426 1.00 93.31 99 LYS A O 1
ATOM 789 N N . ALA A 1 100 ? -4.811 1.380 30.400 1.00 94.12 100 ALA A N 1
ATOM 790 C CA . ALA A 1 100 ? -3.551 0.660 30.500 1.00 94.12 100 ALA A CA 1
ATOM 791 C C . ALA A 1 100 ? -2.627 1.078 29.364 1.00 94.12 100 ALA A C 1
ATOM 793 O O . ALA A 1 100 ? -2.970 0.957 28.187 1.00 94.12 100 ALA A O 1
ATOM 794 N N . VAL A 1 101 ? -1.454 1.578 29.734 1.00 93.44 101 VAL A N 1
ATOM 795 C CA . VAL A 1 101 ? -0.427 1.995 28.787 1.00 93.44 101 VAL A CA 1
ATOM 796 C C . VAL A 1 101 ? 0.624 0.893 28.715 1.00 93.44 101 VAL A C 1
ATOM 798 O O . VAL A 1 101 ? 1.168 0.489 29.738 1.00 93.44 101 VAL A O 1
ATOM 801 N N . ILE A 1 102 ? 0.838 0.375 27.511 1.00 91.81 102 ILE A N 1
ATOM 802 C CA . ILE A 1 102 ? 1.829 -0.643 27.187 1.00 91.81 102 ILE A CA 1
ATOM 803 C C . ILE A 1 102 ? 3.120 0.083 26.808 1.00 91.81 102 ILE A C 1
ATOM 805 O O . ILE A 1 102 ? 3.148 0.865 25.849 1.00 91.81 102 ILE A O 1
ATOM 809 N N . ASP A 1 103 ? 4.165 -0.207 27.575 1.00 89.56 103 ASP A N 1
ATOM 810 C CA . ASP A 1 103 ? 5.512 0.323 27.402 1.00 89.56 103 ASP A CA 1
ATOM 811 C C . ASP A 1 103 ? 6.430 -0.752 26.816 1.00 89.56 103 ASP A C 1
ATOM 813 O O . ASP A 1 103 ? 6.156 -1.946 26.954 1.00 89.56 103 ASP A O 1
ATOM 817 N N . LEU A 1 104 ? 7.526 -0.324 26.184 1.00 86.94 104 LEU A N 1
ATOM 818 C CA . LEU A 1 104 ? 8.604 -1.231 25.790 1.00 86.94 104 LEU A CA 1
ATOM 819 C C . LEU A 1 104 ? 9.209 -1.900 27.031 1.00 86.94 104 LEU A C 1
ATOM 821 O O . LEU A 1 104 ? 9.248 -1.308 28.117 1.00 86.94 104 LEU A O 1
ATOM 825 N N . THR A 1 105 ? 9.703 -3.122 26.861 1.00 88.00 105 THR A N 1
ATOM 826 C CA . THR A 1 105 ? 10.422 -3.844 27.920 1.00 88.00 105 THR A CA 1
ATOM 827 C C . THR A 1 105 ? 11.740 -3.132 28.265 1.00 88.00 105 THR A C 1
ATOM 829 O O . THR A 1 105 ? 12.252 -2.352 27.458 1.00 88.00 105 THR A O 1
ATOM 832 N N . PRO A 1 106 ? 12.323 -3.330 29.464 1.00 81.75 106 PRO A N 1
ATOM 833 C CA . PRO A 1 106 ? 13.593 -2.685 29.820 1.00 81.75 106 PRO A CA 1
ATOM 834 C C . PRO A 1 106 ? 14.733 -3.034 28.850 1.00 81.75 106 PRO A C 1
ATOM 836 O O . PRO A 1 106 ? 15.605 -2.201 28.627 1.00 81.75 106 PRO A O 1
ATOM 839 N N . GLU A 1 107 ? 14.693 -4.223 28.246 1.00 82.12 107 GLU A N 1
ATOM 840 C CA . GLU A 1 107 ? 15.659 -4.677 27.240 1.00 82.12 107 GLU A CA 1
ATOM 841 C C . GLU A 1 107 ? 15.530 -3.885 25.929 1.00 82.12 107 GLU A C 1
ATOM 843 O O . GLU A 1 107 ? 16.525 -3.407 25.395 1.00 82.12 107 GLU A O 1
ATOM 848 N N . GLU A 1 108 ? 14.304 -3.658 25.451 1.00 81.88 108 GLU A N 1
ATOM 849 C CA . GLU A 1 108 ? 14.025 -2.860 24.244 1.00 81.88 108 GLU A CA 1
ATOM 850 C C . GLU A 1 108 ? 14.200 -1.349 24.467 1.00 81.88 108 GLU A C 1
ATOM 852 O O . GLU A 1 108 ? 14.379 -0.588 23.516 1.00 81.88 108 GLU A O 1
ATOM 857 N N . ASN A 1 109 ? 14.139 -0.899 25.723 1.00 78.38 109 ASN A N 1
ATOM 858 C CA . ASN A 1 109 ? 14.394 0.489 26.105 1.00 78.38 109 ASN A CA 1
ATOM 859 C C . ASN A 1 109 ? 15.889 0.833 26.186 1.00 78.38 109 ASN A C 1
ATOM 861 O O . ASN A 1 109 ? 16.230 2.008 26.361 1.00 78.38 109 ASN A O 1
ATOM 865 N N . ALA A 1 110 ? 16.782 -0.153 26.086 1.00 80.38 110 ALA A N 1
ATOM 866 C CA . ALA A 1 110 ? 18.214 0.093 26.047 1.00 80.38 110 ALA A CA 1
ATOM 867 C C . ALA A 1 110 ? 18.600 0.686 24.685 1.00 80.38 110 ALA A C 1
ATOM 869 O O . ALA A 1 110 ? 18.318 0.123 23.630 1.00 80.38 110 ALA A O 1
ATOM 870 N N . CYS A 1 111 ? 19.248 1.847 24.707 1.00 80.31 111 CYS A N 1
ATOM 871 C CA . CYS A 1 111 ? 19.714 2.535 23.511 1.00 80.31 111 CYS A CA 1
ATOM 872 C C . CYS A 1 111 ? 21.243 2.661 23.539 1.00 80.31 111 CYS A C 1
ATOM 874 O O . CYS A 1 111 ? 21.839 2.733 24.614 1.00 80.31 111 CYS A O 1
ATOM 876 N N . ASP A 1 112 ? 21.872 2.705 22.363 1.00 79.31 112 ASP A N 1
ATOM 877 C CA . ASP A 1 112 ? 23.324 2.856 22.225 1.00 79.31 112 ASP A CA 1
ATOM 878 C C . ASP A 1 112 ? 23.836 4.164 22.848 1.00 79.31 112 ASP A C 1
ATOM 880 O O . ASP A 1 112 ? 23.123 5.173 22.910 1.00 79.31 112 ASP A O 1
ATOM 884 N N . SER A 1 113 ? 25.110 4.172 23.252 1.00 77.94 113 SER A N 1
ATOM 885 C CA . SER A 1 113 ? 25.775 5.340 23.836 1.00 77.94 113 SER A CA 1
ATOM 886 C C . SER A 1 113 ? 25.630 6.575 22.937 1.00 77.94 113 SER A C 1
ATOM 888 O O . SER A 1 113 ? 26.060 6.559 21.785 1.00 77.94 113 SER A O 1
ATOM 890 N N . GLY A 1 114 ? 25.040 7.646 23.474 1.00 77.25 114 GLY A N 1
ATOM 891 C CA . GLY A 1 114 ? 24.820 8.910 22.757 1.00 77.25 114 GLY A CA 1
ATOM 892 C C . GLY A 1 114 ? 23.384 9.145 22.281 1.00 77.25 114 GLY A C 1
ATOM 893 O O . GLY A 1 114 ? 23.083 10.232 21.796 1.00 77.25 114 GLY A O 1
ATOM 894 N N . TRP A 1 115 ? 22.474 8.188 22.469 1.00 82.50 115 TRP A N 1
ATOM 895 C CA . TRP A 1 115 ? 21.069 8.327 22.091 1.00 82.50 115 TRP A CA 1
ATOM 896 C C . TRP A 1 115 ? 20.135 7.984 23.255 1.00 82.50 115 TRP A C 1
ATOM 898 O O . TRP A 1 115 ? 20.403 7.076 24.036 1.00 82.50 115 TRP A O 1
ATOM 908 N N . GLN A 1 116 ? 19.011 8.691 23.351 1.00 86.00 116 GLN A N 1
ATOM 909 C CA . GLN A 1 116 ? 17.965 8.450 24.343 1.00 86.00 116 GLN A CA 1
ATOM 910 C C . GLN A 1 116 ? 16.612 8.250 23.664 1.00 86.00 116 GLN A C 1
ATOM 912 O O . GLN A 1 116 ? 16.260 8.952 22.715 1.00 86.00 116 GLN A O 1
ATOM 917 N N . LEU A 1 117 ? 15.834 7.300 24.174 1.00 87.25 117 LEU A N 1
ATOM 918 C CA . LEU A 1 117 ? 14.444 7.101 23.792 1.00 87.25 117 LEU A CA 1
ATOM 919 C C . LEU A 1 117 ? 13.545 8.032 24.616 1.00 87.25 117 LEU A C 1
ATOM 921 O O . LEU A 1 117 ? 13.546 7.990 25.844 1.00 87.25 117 LEU A O 1
ATOM 925 N N . VAL A 1 118 ? 12.778 8.888 23.940 1.00 86.38 118 VAL A N 1
ATOM 926 C CA . VAL A 1 118 ? 11.861 9.851 24.566 1.00 86.38 118 VAL A CA 1
ATOM 927 C C . VAL A 1 118 ? 10.431 9.512 24.165 1.00 86.38 118 VAL A C 1
ATOM 929 O O . VAL A 1 118 ? 10.122 9.400 22.976 1.00 86.38 118 VAL A O 1
ATOM 932 N N . SER A 1 119 ? 9.533 9.382 25.145 1.00 88.38 119 SER A N 1
ATOM 933 C CA . SER A 1 119 ? 8.106 9.196 24.874 1.00 88.38 119 SER A CA 1
ATOM 934 C C . SER A 1 119 ? 7.505 10.488 24.319 1.00 88.38 119 SER A C 1
ATOM 936 O O . SER A 1 119 ? 7.527 11.523 24.984 1.00 88.38 119 SER A O 1
ATOM 938 N N . VAL A 1 120 ? 6.953 10.424 23.112 1.00 89.94 120 VAL A N 1
ATOM 939 C CA . VAL A 1 120 ? 6.326 11.566 22.424 1.00 89.94 120 VAL A CA 1
ATOM 940 C C . VAL A 1 120 ? 4.820 11.593 22.663 1.00 89.94 120 VAL A C 1
ATOM 942 O O . VAL A 1 120 ? 4.231 12.664 22.761 1.00 89.94 120 VAL A O 1
ATOM 945 N N . GLY A 1 121 ? 4.184 10.421 22.749 1.00 90.94 121 GLY A N 1
ATOM 946 C CA . GLY A 1 121 ? 2.732 10.317 22.869 1.00 90.94 121 GLY A CA 1
ATOM 947 C C . GLY A 1 121 ? 2.239 8.890 23.089 1.00 90.94 121 GLY A C 1
ATOM 948 O O . GLY A 1 121 ? 3.023 7.989 23.380 1.00 90.94 121 GLY A O 1
ATOM 949 N N . GLN A 1 122 ? 0.928 8.687 22.963 1.00 94.12 122 GLN A N 1
ATOM 950 C CA . GLN A 1 122 ? 0.260 7.394 23.139 1.00 94.12 122 GLN A CA 1
ATOM 951 C C . GLN A 1 122 ? -0.751 7.166 22.007 1.00 94.12 122 GLN A C 1
ATOM 953 O O . GLN A 1 122 ? -1.475 8.089 21.637 1.00 94.12 122 GLN A O 1
ATOM 958 N N . HIS A 1 123 ? -0.818 5.946 21.471 1.00 92.56 123 HIS A N 1
ATOM 959 C CA . HIS A 1 123 ? -1.758 5.545 20.421 1.00 92.56 123 HIS A CA 1
ATOM 960 C C . HIS A 1 123 ? -2.773 4.533 20.960 1.00 92.56 123 HIS A C 1
ATOM 962 O O . HIS A 1 123 ? -2.397 3.537 21.578 1.00 92.56 123 HIS A O 1
ATOM 968 N N . PHE A 1 124 ? -4.062 4.767 20.707 1.00 93.81 124 PHE A N 1
ATOM 969 C CA . PHE A 1 124 ? -5.138 3.870 21.128 1.00 93.81 124 PHE A CA 1
ATOM 970 C C . PHE A 1 124 ? -5.153 2.585 20.291 1.00 93.81 124 PHE A C 1
ATOM 972 O O . PHE A 1 124 ? -5.229 2.635 19.067 1.00 93.81 124 PHE A O 1
ATOM 979 N N . VAL A 1 125 ? -5.113 1.427 20.946 1.00 93.94 125 VAL A N 1
ATOM 980 C CA . VAL A 1 125 ? -5.090 0.124 20.263 1.00 93.94 125 VAL A CA 1
ATOM 981 C C . VAL A 1 125 ? -6.479 -0.484 20.209 1.00 93.94 125 VAL A C 1
ATOM 983 O O . VAL A 1 125 ? -6.991 -0.818 19.142 1.00 93.94 125 VAL A O 1
ATOM 986 N N . ARG A 1 126 ? -7.068 -0.694 21.386 1.00 91.56 126 ARG A N 1
ATOM 987 C CA . ARG A 1 126 ? -8.330 -1.410 21.540 1.00 91.56 126 ARG A CA 1
ATOM 988 C C . ARG A 1 126 ? -8.914 -1.187 22.922 1.00 91.56 126 ARG A C 1
ATOM 990 O O . ARG A 1 126 ? -8.194 -0.948 23.891 1.00 91.56 126 ARG A O 1
ATOM 997 N N . THR A 1 127 ? -10.217 -1.395 23.008 1.00 91.62 127 THR A N 1
ATOM 998 C CA . THR A 1 127 ? -10.936 -1.540 24.268 1.00 91.62 127 THR A CA 1
ATOM 999 C C . THR A 1 127 ? -11.285 -3.012 24.452 1.00 91.62 127 THR A C 1
ATOM 1001 O O . THR A 1 127 ? -11.890 -3.608 23.561 1.00 91.62 127 THR A O 1
ATOM 1004 N N . ALA A 1 128 ? -10.917 -3.599 25.587 1.00 89.50 128 ALA A N 1
ATOM 1005 C CA . ALA A 1 128 ? -11.320 -4.947 25.974 1.00 89.50 128 ALA A CA 1
ATOM 1006 C C . ALA A 1 128 ? -12.141 -4.899 27.261 1.00 89.50 128 ALA A C 1
ATOM 1008 O O . ALA A 1 128 ? -12.072 -3.930 28.017 1.00 89.50 128 ALA A O 1
ATOM 1009 N N . VAL A 1 129 ? -12.914 -5.948 27.519 1.00 91.00 129 VAL A N 1
ATOM 1010 C CA . VAL A 1 129 ? -13.564 -6.124 28.814 1.00 91.00 129 VAL A CA 1
ATOM 1011 C C . VAL A 1 129 ? -12.847 -7.233 29.560 1.00 91.00 129 VAL A C 1
ATOM 1013 O O . VAL A 1 129 ? -12.726 -8.344 29.051 1.00 91.00 129 VAL A O 1
ATOM 1016 N N . GLU A 1 130 ? -12.355 -6.909 30.746 1.00 90.25 130 GLU A N 1
ATOM 1017 C CA . GLU A 1 130 ? -11.656 -7.830 31.626 1.00 90.25 130 GLU A CA 1
ATOM 1018 C C . GLU A 1 130 ? -12.526 -8.180 32.819 1.00 90.25 130 GLU A C 1
ATOM 1020 O O . GLU A 1 130 ? -13.209 -7.332 33.404 1.00 90.25 130 GLU A O 1
ATOM 1025 N N . PHE A 1 131 ? -12.476 -9.453 33.182 1.00 91.81 131 PHE A N 1
ATOM 1026 C CA . PHE A 1 131 ? -13.106 -9.951 34.385 1.00 91.81 131 PHE A CA 1
ATOM 1027 C C . PHE A 1 131 ? -12.068 -9.987 35.506 1.00 91.81 131 PHE A C 1
ATOM 1029 O O . PHE A 1 131 ? -11.144 -10.798 35.489 1.00 91.81 131 PHE A O 1
ATOM 1036 N N . VAL A 1 132 ? -12.223 -9.091 36.473 1.00 88.00 132 VAL A N 1
ATOM 1037 C CA . VAL A 1 132 ? -11.527 -9.141 37.762 1.00 88.00 132 VAL A CA 1
ATOM 1038 C C . VAL A 1 132 ? -12.480 -9.852 38.728 1.00 88.00 132 VAL A C 1
ATOM 1040 O O . VAL A 1 132 ? -13.686 -9.638 38.621 1.00 88.00 132 VAL A O 1
ATOM 1043 N N . PRO A 1 133 ? -12.030 -10.709 39.659 1.00 93.44 133 PRO A N 1
ATOM 1044 C CA . PRO A 1 133 ? -12.946 -11.372 40.586 1.00 93.44 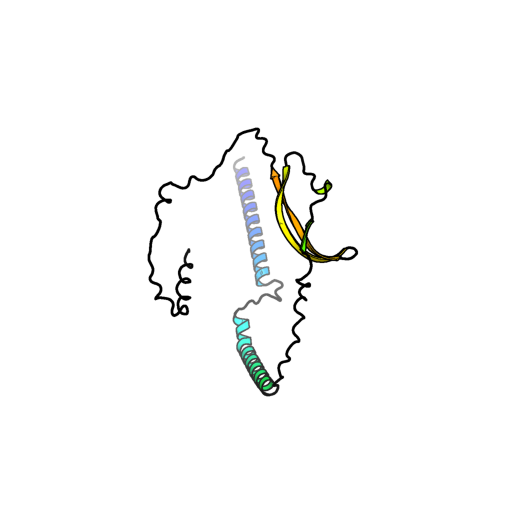133 PRO A CA 1
ATOM 1045 C C . PRO A 1 133 ? -13.947 -10.381 41.210 1.00 93.44 133 PRO A C 1
ATOM 1047 O O . PRO A 1 133 ? -13.553 -9.359 41.767 1.00 93.44 133 PRO A O 1
ATOM 1050 N N . ALA A 1 134 ? -15.244 -10.670 41.047 1.00 89.00 134 ALA A N 1
ATOM 1051 C CA . ALA A 1 134 ? -16.390 -9.836 41.439 1.00 89.00 134 ALA A CA 1
ATOM 1052 C C . ALA A 1 134 ? -16.626 -8.510 40.671 1.00 89.00 134 ALA A C 1
ATOM 1054 O O . ALA A 1 134 ? -17.595 -7.816 40.980 1.00 89.00 134 ALA A O 1
ATOM 1055 N N . LYS A 1 135 ? -15.816 -8.142 39.665 1.00 88.69 135 LYS A N 1
ATOM 1056 C CA . LYS A 1 135 ? -15.973 -6.894 38.890 1.00 88.69 135 LYS A CA 1
ATOM 1057 C C . LYS A 1 135 ? -15.696 -7.074 37.394 1.00 88.69 135 LYS A C 1
ATOM 1059 O O . LYS A 1 135 ? -14.721 -7.693 36.985 1.00 88.69 135 LYS A O 1
ATOM 1064 N N . MET A 1 136 ? -16.519 -6.449 36.555 1.00 91.12 136 MET A N 1
ATOM 1065 C CA . MET A 1 136 ? -16.290 -6.380 35.109 1.00 91.12 136 MET A CA 1
ATOM 1066 C C . MET A 1 136 ? -15.810 -4.975 34.751 1.00 91.12 136 MET A C 1
ATOM 1068 O O . MET A 1 136 ? -16.515 -4.000 35.000 1.00 91.12 136 MET A O 1
ATOM 1072 N N . VAL A 1 137 ? -14.611 -4.872 34.182 1.00 92.31 137 VAL A N 1
ATOM 1073 C CA . VAL A 1 137 ? -13.954 -3.588 33.914 1.00 92.31 137 VAL A CA 1
ATOM 1074 C C . VAL A 1 137 ? -13.659 -3.472 32.430 1.00 92.31 137 VAL A C 1
ATOM 1076 O O . VAL A 1 137 ? -13.192 -4.412 31.790 1.00 92.31 137 VAL A O 1
ATOM 1079 N N . ARG A 1 138 ? -13.918 -2.300 31.860 1.00 92.44 138 ARG A N 1
ATOM 1080 C CA . ARG A 1 138 ? -13.527 -1.979 30.493 1.00 92.44 138 ARG A CA 1
ATOM 1081 C C . ARG A 1 138 ? -12.094 -1.448 30.516 1.00 92.44 138 ARG A C 1
ATOM 1083 O O . ARG A 1 138 ? -11.854 -0.359 31.027 1.00 92.44 138 ARG A O 1
ATOM 1090 N N . ARG A 1 139 ? -11.140 -2.172 29.932 1.00 93.19 139 ARG A N 1
ATOM 1091 C CA . ARG A 1 139 ? -9.754 -1.710 29.802 1.00 93.19 139 ARG A CA 1
ATOM 1092 C C . ARG A 1 139 ? -9.488 -1.124 28.420 1.00 93.19 139 ARG A C 1
ATOM 1094 O O . ARG A 1 139 ? -9.701 -1.782 27.402 1.00 93.19 139 ARG A O 1
ATOM 1101 N N . GLU A 1 140 ? -9.002 0.108 28.382 1.00 94.94 140 GLU A N 1
ATOM 1102 C CA . GLU A 1 140 ? -8.507 0.759 27.169 1.00 94.94 140 GLU A CA 1
ATOM 1103 C C . GLU A 1 140 ? -6.991 0.623 27.101 1.00 94.94 140 GLU A C 1
ATOM 1105 O O . GLU A 1 140 ? -6.281 1.083 27.996 1.00 94.94 140 GLU A O 1
ATOM 1110 N N . TYR A 1 141 ? -6.500 -0.013 26.041 1.00 95.81 141 TYR A N 1
ATOM 1111 C CA . TYR A 1 141 ? -5.077 -0.223 25.821 1.00 95.81 141 TYR A CA 1
ATOM 1112 C C . TYR A 1 141 ? -4.496 0.863 24.921 1.00 95.81 141 TYR A C 1
ATOM 1114 O O . TYR A 1 141 ? -4.986 1.093 23.810 1.00 95.81 141 TYR A O 1
ATOM 1122 N N . PHE A 1 142 ? -3.407 1.470 25.381 1.00 96.25 142 PHE A N 1
ATOM 1123 C CA . PHE A 1 142 ? -2.627 2.463 24.652 1.00 96.25 142 PHE A CA 1
ATOM 1124 C C . PHE A 1 142 ? -1.184 1.982 24.497 1.00 96.25 142 PHE A C 1
ATOM 1126 O O . PHE A 1 142 ? -0.635 1.428 25.438 1.00 96.25 142 PHE A O 1
ATOM 1133 N N . ILE A 1 143 ? -0.554 2.209 23.347 1.00 94.25 143 ILE A N 1
ATOM 1134 C CA . ILE A 1 143 ? 0.886 1.965 23.141 1.00 94.25 143 ILE A CA 1
ATOM 1135 C C . ILE A 1 143 ? 1.619 3.302 23.193 1.00 94.25 143 ILE A C 1
ATOM 1137 O O . ILE A 1 143 ? 1.175 4.260 22.551 1.00 94.25 143 ILE A O 1
ATOM 1141 N N . LYS A 1 144 ? 2.739 3.391 23.923 1.00 93.31 144 LYS A N 1
ATOM 1142 C CA . LYS A 1 144 ? 3.591 4.591 23.883 1.00 93.31 144 LYS A CA 1
ATOM 1143 C C . LYS A 1 144 ? 4.300 4.713 22.538 1.00 93.31 144 LYS A C 1
ATOM 1145 O O . LYS A 1 144 ? 4.968 3.791 22.085 1.00 93.31 144 LYS A O 1
ATOM 1150 N N . PHE A 1 145 ? 4.194 5.888 21.927 1.00 90.50 145 PHE A N 1
ATOM 1151 C CA . PHE A 1 145 ? 5.013 6.267 20.785 1.00 90.50 145 PHE A CA 1
ATOM 1152 C C . PHE A 1 145 ? 6.333 6.843 21.293 1.00 90.50 145 PHE A C 1
ATOM 1154 O O . PHE A 1 145 ? 6.352 7.818 22.055 1.00 90.50 145 PHE A O 1
ATOM 1161 N N . ILE A 1 146 ? 7.430 6.222 20.880 1.00 90.88 146 ILE A N 1
ATOM 1162 C CA . ILE A 1 146 ? 8.778 6.540 21.337 1.00 90.88 146 ILE A CA 1
ATOM 1163 C C . ILE A 1 146 ? 9.592 6.996 20.133 1.00 90.88 146 ILE A C 1
ATOM 1165 O O . ILE A 1 146 ? 9.533 6.392 19.064 1.00 90.88 146 ILE A O 1
ATOM 1169 N N . ARG A 1 147 ? 10.356 8.072 20.316 1.00 88.38 147 ARG A N 1
ATOM 1170 C CA . ARG A 1 147 ? 11.338 8.543 19.337 1.00 88.38 147 ARG A CA 1
ATOM 1171 C C . ARG A 1 147 ? 12.742 8.412 19.906 1.00 88.38 147 ARG A C 1
ATOM 1173 O O . ARG A 1 147 ? 12.939 8.619 21.102 1.00 88.38 147 ARG A O 1
ATOM 1180 N N . LYS A 1 148 ? 13.713 8.153 19.038 1.00 87.94 148 LYS A N 1
ATOM 1181 C CA . LYS A 1 148 ? 15.138 8.255 19.362 1.00 87.94 148 LYS A CA 1
ATOM 1182 C C . LYS A 1 148 ? 15.568 9.720 19.217 1.00 87.94 148 LYS A C 1
ATOM 1184 O O . LYS A 1 148 ? 15.215 10.368 18.233 1.00 87.94 148 LYS A O 1
ATOM 1189 N N . SER A 1 149 ? 16.274 10.255 20.206 1.00 84.25 149 SER A N 1
ATOM 1190 C CA . SER A 1 149 ? 16.848 11.605 20.192 1.00 84.25 149 SER A CA 1
ATOM 1191 C C . SER A 1 149 ? 18.313 11.564 20.605 1.00 84.25 149 SER A C 1
ATOM 1193 O O . SER A 1 149 ? 18.678 10.785 21.484 1.00 84.25 149 SER A O 1
ATOM 1195 N N . GLU A 1 150 ? 19.142 12.401 19.989 1.00 79.56 150 GLU A N 1
ATOM 1196 C CA . GLU A 1 150 ? 20.559 12.528 20.339 1.00 79.56 150 GLU A CA 1
ATOM 1197 C C . GLU A 1 150 ? 20.721 13.136 21.733 1.00 79.56 150 GLU A C 1
ATOM 1199 O O . GLU A 1 150 ? 20.068 14.125 22.081 1.00 79.56 150 GLU A O 1
ATOM 1204 N N . LEU A 1 151 ? 21.614 12.551 22.531 1.00 70.69 151 LEU A N 1
ATOM 1205 C CA . LEU A 1 151 ? 22.064 13.134 23.786 1.00 70.69 151 LEU A CA 1
ATOM 1206 C C . LEU A 1 151 ? 23.020 14.282 23.457 1.00 70.69 151 LEU A C 1
ATOM 1208 O O . LEU A 1 151 ? 24.225 14.084 23.310 1.00 70.69 151 LEU A O 1
ATOM 1212 N N . THR A 1 152 ? 22.503 15.504 23.346 1.00 66.31 152 THR A N 1
ATOM 1213 C CA . THR A 1 152 ? 23.371 16.683 23.294 1.00 66.31 152 THR A CA 1
ATOM 1214 C C . THR A 1 152 ? 24.088 16.809 24.635 1.00 66.31 152 THR A C 1
ATOM 1216 O O . THR A 1 152 ? 23.456 17.119 25.649 1.00 66.31 152 THR A O 1
ATOM 1219 N N . VAL A 1 153 ? 25.404 16.581 24.660 1.00 59.34 153 VAL A N 1
ATOM 1220 C CA . VAL A 1 153 ? 26.248 16.897 25.818 1.00 59.34 153 VAL A CA 1
ATOM 1221 C C . VAL A 1 153 ? 26.332 18.419 25.930 1.00 59.34 153 VAL A C 1
ATOM 1223 O O . VAL A 1 153 ? 27.241 19.057 25.412 1.00 59.34 153 VAL A O 1
ATOM 1226 N N . ALA A 1 154 ? 25.342 19.016 26.585 1.00 46.31 154 ALA A N 1
ATOM 1227 C CA . ALA A 1 154 ? 25.378 20.401 27.018 1.00 46.31 154 ALA A CA 1
ATOM 1228 C C . ALA A 1 154 ? 24.962 20.452 28.486 1.00 46.31 154 ALA A C 1
ATOM 1230 O O . ALA A 1 154 ? 23.783 20.446 28.842 1.00 46.31 154 ALA A O 1
ATOM 1231 N N . ALA A 1 155 ? 25.985 20.483 29.335 1.00 39.34 155 ALA A N 1
ATOM 1232 C CA . ALA A 1 155 ? 25.892 20.945 30.701 1.00 39.34 155 ALA A CA 1
ATOM 1233 C C . ALA A 1 155 ? 25.108 22.268 30.777 1.00 39.34 155 ALA A C 1
ATOM 1235 O O . ALA A 1 155 ? 25.302 23.171 29.965 1.00 39.34 155 ALA A O 1
ATOM 1236 N N . THR A 1 156 ? 24.232 22.352 31.778 1.00 49.56 156 THR A N 1
ATOM 1237 C CA . THR A 1 156 ? 23.785 23.574 32.461 1.00 49.56 156 THR A CA 1
ATOM 1238 C C . THR A 1 156 ? 23.786 24.866 31.636 1.00 49.56 156 THR A C 1
ATOM 1240 O O . THR A 1 156 ? 24.757 25.625 31.623 1.00 49.56 156 THR A O 1
ATOM 1243 N N . ARG A 1 157 ? 22.623 25.229 31.099 1.00 37.91 157 ARG A N 1
ATOM 1244 C CA . ARG A 1 157 ? 22.233 26.638 31.073 1.00 37.91 157 ARG A CA 1
ATOM 1245 C C . ARG A 1 157 ? 20.730 26.736 31.232 1.00 37.91 157 ARG A C 1
ATOM 1247 O O . ARG A 1 157 ? 19.968 26.259 30.397 1.00 37.91 157 ARG A O 1
ATOM 1254 N N . SER A 1 158 ? 20.328 27.329 32.347 1.00 51.91 158 SER A N 1
ATOM 1255 C CA . SER A 1 158 ? 18.981 27.815 32.582 1.00 51.91 158 SER A CA 1
ATOM 1256 C C . SER A 1 158 ? 18.506 28.618 31.371 1.00 51.91 158 SER A C 1
ATOM 1258 O O . SER A 1 158 ? 18.897 29.762 31.156 1.00 51.91 158 SER A O 1
ATOM 1260 N N . LEU A 1 159 ? 17.627 28.022 30.576 1.00 47.72 159 LEU A N 1
ATOM 1261 C CA . LEU A 1 159 ? 16.730 28.774 29.715 1.00 47.72 159 LEU A CA 1
ATOM 1262 C C . LEU A 1 159 ? 15.365 28.744 30.382 1.00 47.72 159 LEU A C 1
ATOM 1264 O O . LEU A 1 159 ? 14.467 27.980 30.044 1.00 47.72 159 LEU A O 1
ATOM 1268 N N . CYS A 1 160 ? 15.277 29.604 31.395 1.00 36.19 160 CYS A N 1
ATOM 1269 C CA . CYS A 1 160 ? 14.043 30.250 31.791 1.00 36.19 160 CYS A CA 1
ATOM 1270 C C . CYS A 1 160 ? 13.261 30.627 30.522 1.00 36.19 160 CYS A C 1
ATOM 1272 O O . CYS A 1 160 ? 13.808 31.285 29.638 1.00 36.19 160 CYS A O 1
ATOM 1274 N N . ASN A 1 161 ? 12.018 30.155 30.429 1.00 45.59 161 ASN A N 1
ATOM 1275 C CA . ASN A 1 161 ? 10.927 30.739 29.656 1.00 45.59 161 ASN A CA 1
ATOM 1276 C C . ASN A 1 161 ? 11.327 31.531 28.396 1.00 45.59 161 ASN A C 1
ATOM 1278 O O . ASN A 1 161 ? 11.428 32.755 28.435 1.00 45.59 161 ASN A O 1
ATOM 1282 N N . ARG A 1 162 ? 11.340 30.884 27.224 1.00 42.31 162 ARG A N 1
ATOM 1283 C CA . ARG A 1 162 ? 10.833 31.560 26.014 1.00 42.31 162 ARG A CA 1
ATOM 1284 C C . ARG A 1 162 ? 9.311 31.451 25.991 1.00 42.31 162 ARG A C 1
ATOM 1286 O O . ARG A 1 162 ? 8.718 30.821 25.124 1.00 42.31 162 ARG A O 1
ATOM 1293 N N . MET A 1 163 ? 8.688 32.078 26.986 1.00 38.19 163 MET A N 1
ATOM 1294 C CA . MET A 1 163 ? 7.356 32.632 26.807 1.00 38.19 163 MET A CA 1
ATOM 1295 C C . MET A 1 163 ? 7.564 33.820 25.867 1.00 38.19 163 MET A C 1
ATOM 1297 O O . MET A 1 163 ? 8.288 34.752 26.217 1.00 38.19 163 MET A O 1
AT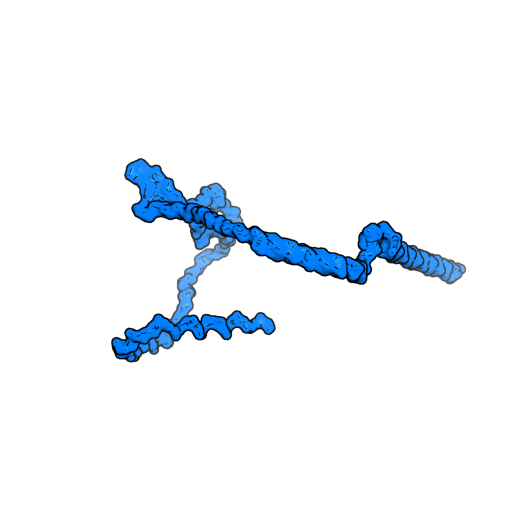OM 1301 N N . PHE A 1 164 ? 7.016 33.768 24.655 1.00 39.62 164 PHE A N 1
ATOM 1302 C CA . PHE A 1 164 ? 6.929 34.964 23.822 1.00 39.62 164 PHE A CA 1
ATOM 1303 C C . PHE A 1 164 ? 6.217 36.046 24.650 1.00 39.62 164 PHE A C 1
ATOM 1305 O O . PHE A 1 164 ? 5.099 35.791 25.106 1.00 39.62 164 PHE A O 1
ATOM 1312 N N . PRO A 1 165 ? 6.831 37.214 24.913 1.00 53.53 165 PRO A N 1
ATOM 1313 C CA . PRO A 1 165 ? 6.131 38.272 25.618 1.00 53.53 165 PRO A CA 1
ATOM 1314 C C . PRO A 1 165 ? 4.983 38.749 24.726 1.00 53.53 165 PRO A C 1
ATOM 1316 O O . PRO A 1 165 ? 5.210 39.290 23.643 1.00 53.53 165 PRO A O 1
ATOM 1319 N N . MET A 1 166 ? 3.741 38.526 25.165 1.00 49.34 166 MET A N 1
ATOM 1320 C CA . MET A 1 166 ? 2.596 39.222 24.584 1.00 49.34 166 MET A CA 1
ATOM 1321 C C . MET A 1 166 ? 2.795 40.730 24.809 1.00 49.34 166 MET A C 1
ATOM 1323 O O . MET A 1 166 ? 3.087 41.137 25.937 1.00 49.34 166 MET A O 1
ATOM 1327 N N . PRO A 1 167 ? 2.655 41.575 23.775 1.00 58.50 167 PRO A N 1
ATOM 1328 C CA . PRO A 1 167 ? 2.760 43.014 23.946 1.00 58.50 167 PRO A CA 1
ATOM 1329 C C . PRO A 1 167 ? 1.604 43.532 24.816 1.00 58.50 167 PRO A C 1
ATOM 1331 O O . PRO A 1 167 ? 0.436 43.213 24.594 1.00 58.50 167 PRO A O 1
ATOM 1334 N N . SER A 1 168 ? 1.942 44.375 25.794 1.00 58.72 168 SER A N 1
ATOM 1335 C CA . SER A 1 168 ? 1.017 45.008 26.755 1.00 58.72 168 SER A CA 1
ATOM 1336 C C . SER A 1 168 ? -0.113 45.831 26.099 1.00 58.72 168 SER A C 1
ATOM 1338 O O . SER A 1 168 ? -1.132 46.119 26.722 1.00 58.72 168 SER A O 1
ATOM 1340 N N . SER A 1 169 ? 0.001 46.159 24.808 1.00 61.19 169 SER A N 1
ATOM 1341 C CA . SER A 1 169 ? -1.015 46.900 24.049 1.00 61.19 169 SER A CA 1
ATOM 1342 C C . SER A 1 169 ? -2.302 46.115 23.746 1.00 61.19 169 SER A C 1
ATOM 1344 O O . SER A 1 169 ? -3.245 46.700 23.221 1.00 61.19 169 SER A O 1
ATOM 1346 N N . LEU A 1 170 ? -2.388 44.827 24.101 1.00 56.03 170 LEU A N 1
ATOM 1347 C CA . LEU A 1 170 ? -3.578 43.988 23.880 1.00 56.03 170 LEU A CA 1
ATOM 1348 C C . LEU A 1 170 ? -4.407 43.683 25.146 1.00 56.03 170 LEU A C 1
ATOM 1350 O O . LEU A 1 170 ? -5.356 42.909 25.072 1.00 56.03 170 LEU A O 1
ATOM 1354 N N . VAL A 1 171 ? -4.125 44.321 26.292 1.00 56.91 171 VAL A N 1
ATOM 1355 C CA . VAL A 1 171 ? -4.957 44.198 27.519 1.00 56.91 171 VAL A CA 1
ATOM 1356 C C . VAL A 1 171 ? -6.029 45.301 27.625 1.00 56.91 171 VAL A C 1
ATOM 1358 O O . VAL A 1 171 ? -6.882 45.272 28.509 1.00 56.91 171 VAL A O 1
ATOM 1361 N N . ALA A 1 172 ? -6.075 46.246 26.684 1.00 52.69 172 ALA A N 1
ATOM 1362 C CA . ALA A 1 172 ? -7.023 47.360 26.705 1.00 52.69 172 ALA A CA 1
ATOM 1363 C C . ALA A 1 172 ? -8.046 47.312 25.559 1.00 52.69 172 ALA A C 1
ATOM 1365 O O . ALA A 1 172 ? -8.207 48.290 24.847 1.00 52.69 172 ALA A O 1
ATOM 1366 N N . TRP A 1 173 ? -8.768 46.201 25.390 1.00 37.81 173 TRP A N 1
ATOM 1367 C CA . TRP A 1 173 ? -10.040 46.189 24.651 1.00 37.81 173 TRP A CA 1
ATOM 1368 C C . TRP A 1 173 ? -11.052 45.304 25.386 1.00 37.81 173 TRP A C 1
ATOM 1370 O O . TRP A 1 173 ? -11.189 44.112 25.129 1.00 37.81 173 TRP A O 1
ATOM 1380 N N . ARG A 1 174 ? -11.778 45.910 26.333 1.00 44.19 174 ARG A N 1
ATOM 1381 C CA . ARG A 1 174 ? -13.111 45.443 26.734 1.00 44.19 174 ARG A CA 1
ATOM 1382 C C . ARG A 1 174 ? -14.111 46.038 25.740 1.00 44.19 174 ARG A C 1
ATOM 1384 O O . ARG A 1 174 ? -14.376 47.235 25.843 1.00 44.19 174 ARG A O 1
ATOM 1391 N N . PRO A 1 175 ? -14.722 45.270 24.825 1.00 47.03 175 PRO A N 1
ATOM 1392 C CA . PRO A 1 175 ? -15.906 45.759 24.148 1.00 47.03 175 PRO A CA 1
ATOM 1393 C C . PRO A 1 175 ? -17.082 45.670 25.128 1.00 47.03 175 PRO A C 1
ATOM 1395 O O . PRO A 1 175 ? -17.732 44.636 25.271 1.00 47.03 175 PRO A O 1
ATOM 1398 N N . HIS A 1 176 ? -17.368 46.778 25.814 1.00 50.00 176 HIS A N 1
ATOM 1399 C CA . HIS A 1 176 ? -18.719 47.054 26.294 1.00 50.00 176 HIS A CA 1
ATOM 1400 C C . HIS A 1 176 ? -19.598 47.323 25.067 1.00 50.00 176 HIS A C 1
ATOM 1402 O O . HIS A 1 176 ? -19.859 48.468 24.711 1.00 50.00 176 HIS A O 1
ATOM 1408 N N . HIS A 1 177 ? -20.062 46.259 24.412 1.00 46.31 177 HIS A N 1
ATOM 1409 C CA . HIS A 1 177 ? -21.187 46.350 23.492 1.00 46.31 177 HIS A CA 1
ATOM 1410 C C . HIS A 1 177 ? -22.416 45.709 24.121 1.00 46.31 177 HIS A C 1
ATOM 1412 O O . HIS A 1 177 ? -22.681 44.514 24.046 1.00 46.31 177 HIS A O 1
ATOM 1418 N N . PHE A 1 178 ? -23.137 46.602 24.788 1.00 43.91 178 PHE A N 1
ATOM 1419 C CA . PHE A 1 178 ? -24.561 46.576 25.050 1.00 43.91 178 PHE A CA 1
ATOM 1420 C C . PHE A 1 178 ? -25.315 46.116 23.791 1.00 43.91 178 PHE A C 1
ATOM 1422 O O . PHE A 1 178 ? -25.365 46.842 22.801 1.00 43.91 178 PHE A O 1
ATOM 1429 N N . TRP A 1 179 ? -25.878 44.909 23.813 1.00 41.34 179 TRP A N 1
ATOM 1430 C CA . TRP A 1 179 ? -26.870 44.474 22.829 1.00 41.34 179 TRP A CA 1
ATOM 1431 C C . TRP A 1 179 ? -28.225 44.318 23.536 1.00 41.34 179 TRP A C 1
ATOM 1433 O O . TRP A 1 179 ? -28.303 43.608 24.544 1.00 41.34 179 TRP A O 1
ATOM 1443 N N . PRO A 1 180 ? -29.293 44.992 23.068 1.00 41.59 180 PRO A N 1
ATOM 1444 C CA . PRO A 1 180 ? -30.626 44.846 23.639 1.00 41.59 180 PRO A CA 1
ATOM 1445 C C . PRO A 1 180 ? -31.201 43.451 23.352 1.00 41.59 180 PRO A C 1
ATOM 1447 O O . PRO A 1 180 ? -31.026 42.886 22.275 1.00 41.59 180 PRO A O 1
ATOM 1450 N N . LYS A 1 181 ? -31.933 42.905 24.330 1.00 44.28 181 LYS A N 1
ATOM 1451 C CA . LYS A 1 181 ? -32.506 41.543 24.356 1.00 44.28 181 LYS A CA 1
ATOM 1452 C C . LYS A 1 181 ? -33.648 41.286 23.346 1.00 44.28 181 LYS A C 1
ATOM 1454 O O . LYS A 1 181 ? -34.420 40.356 23.543 1.00 44.28 181 LYS A O 1
ATOM 1459 N N . SER A 1 182 ? -33.788 42.082 22.285 1.00 50.59 182 SER A N 1
ATOM 1460 C CA . SER A 1 182 ? -34.892 41.959 21.316 1.00 50.59 182 SER A CA 1
ATOM 1461 C C . SER A 1 182 ? -34.512 41.347 19.962 1.00 50.59 182 SER A C 1
ATOM 1463 O O . SER A 1 182 ? -35.398 41.101 19.153 1.00 50.59 182 SER A O 1
ATOM 1465 N N . PHE A 1 183 ? -33.242 41.018 19.714 1.00 43.81 183 PHE A N 1
ATOM 1466 C CA . PHE A 1 183 ? -32.817 40.330 18.486 1.00 43.81 183 PHE A CA 1
ATOM 1467 C C . PHE A 1 183 ? -32.443 38.867 18.763 1.00 43.81 183 PHE A C 1
ATOM 1469 O O . PHE A 1 183 ? -31.290 38.460 18.689 1.00 43.81 183 PHE A O 1
ATOM 1476 N N . MET A 1 184 ? -33.446 38.058 19.105 1.00 48.38 184 MET A N 1
ATOM 1477 C CA . MET A 1 184 ? -33.355 36.594 19.091 1.00 48.38 184 MET A CA 1
ATOM 1478 C C . MET A 1 184 ? -34.550 36.036 18.316 1.00 48.38 184 MET A C 1
ATOM 1480 O O . MET A 1 184 ? -35.464 35.451 18.884 1.00 48.38 184 MET A O 1
ATOM 1484 N N . ILE A 1 185 ? -34.559 36.254 16.998 1.00 44.66 185 ILE A N 1
ATOM 1485 C CA . ILE A 1 185 ? -35.429 35.532 16.064 1.00 44.66 185 ILE A CA 1
ATOM 1486 C C . ILE A 1 185 ? -34.615 35.250 14.788 1.00 44.66 185 ILE A C 1
ATOM 1488 O O . ILE A 1 185 ? -34.100 36.171 14.165 1.00 44.66 185 ILE A O 1
ATOM 1492 N N . ASN A 1 186 ? -34.548 33.968 14.410 1.00 39.88 186 ASN A N 1
ATOM 1493 C CA . ASN A 1 186 ? -34.067 33.404 13.137 1.00 39.88 186 ASN A CA 1
ATOM 1494 C C . ASN A 1 186 ? -32.546 33.238 12.891 1.00 39.88 186 ASN A C 1
ATOM 1496 O O . ASN A 1 186 ? -31.940 33.897 12.052 1.00 39.88 186 ASN A O 1
ATOM 1500 N N . MET A 1 187 ? -31.948 32.225 13.529 1.00 42.28 187 MET A N 1
ATOM 1501 C CA . MET A 1 187 ? -30.688 31.598 13.091 1.00 42.28 187 MET A CA 1
ATOM 1502 C C . MET A 1 187 ? -30.972 30.472 12.086 1.00 42.28 187 MET A C 1
ATOM 1504 O O . MET A 1 187 ? -30.917 29.298 12.439 1.00 42.28 187 MET A O 1
ATOM 1508 N N . ASN A 1 188 ? -31.299 30.812 10.836 1.00 45.88 188 ASN A N 1
ATOM 1509 C CA . ASN A 1 188 ? -31.315 29.807 9.768 1.00 45.88 188 ASN A CA 1
ATOM 1510 C C . ASN A 1 188 ? -31.069 30.383 8.366 1.00 45.88 188 ASN A C 1
ATOM 1512 O O . ASN A 1 188 ? -31.830 30.078 7.462 1.00 45.88 188 ASN A O 1
ATOM 1516 N N . LEU A 1 189 ? -30.054 31.238 8.186 1.00 53.31 189 LEU A N 1
ATOM 1517 C CA . LEU A 1 189 ? -29.541 31.663 6.867 1.00 53.31 189 LEU A CA 1
ATOM 1518 C C . LEU A 1 189 ? -28.194 32.399 7.030 1.00 53.31 189 LEU A C 1
ATOM 1520 O O . LEU A 1 189 ? -28.105 33.602 6.825 1.00 53.31 189 LEU A O 1
ATOM 1524 N N . MET A 1 190 ? -27.127 31.706 7.444 1.00 43.28 190 MET A N 1
ATOM 1525 C CA . MET A 1 190 ? -25.763 32.261 7.324 1.00 43.28 190 MET A CA 1
ATOM 1526 C C . MET A 1 190 ? -24.660 31.195 7.209 1.00 43.28 190 MET A C 1
ATOM 1528 O O .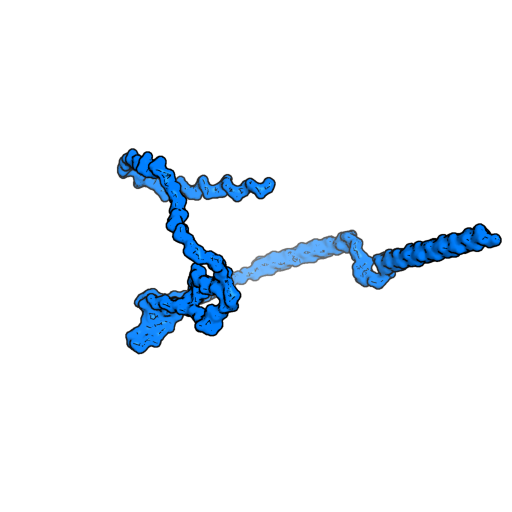 MET A 1 190 ? -23.533 31.384 7.649 1.00 43.28 190 MET A O 1
ATOM 1532 N N . CYS A 1 191 ? -24.966 30.071 6.560 1.00 41.72 191 CYS A N 1
ATOM 1533 C CA . CYS A 1 191 ? -23.971 29.077 6.153 1.00 41.72 191 CYS A CA 1
ATOM 1534 C C . CYS A 1 191 ? -23.829 29.045 4.627 1.00 41.72 191 CYS A C 1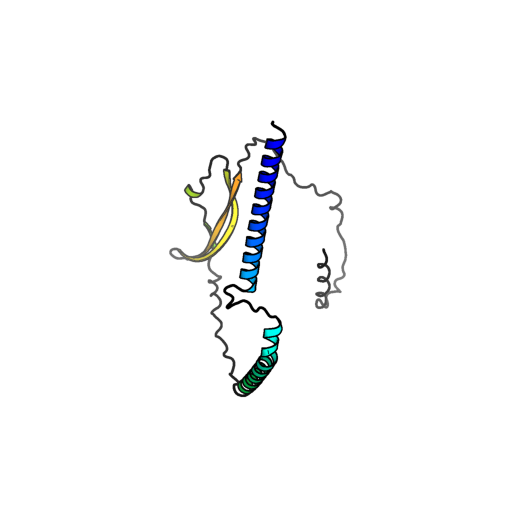
ATOM 1536 O O . CYS A 1 191 ? -24.015 27.999 4.034 1.00 41.72 191 CYS A O 1
ATOM 1538 N N . HIS A 1 192 ? -23.533 30.183 3.989 1.00 40.06 192 HIS A N 1
ATOM 1539 C CA . HIS A 1 192 ? -23.031 30.242 2.604 1.00 40.06 192 HIS A CA 1
ATOM 1540 C C . HIS A 1 192 ? -22.282 31.563 2.361 1.00 40.06 192 HIS A C 1
ATOM 1542 O O . HIS A 1 192 ? -22.706 32.385 1.556 1.00 40.06 192 HIS A O 1
ATOM 1548 N N . PHE A 1 193 ? -21.182 31.813 3.081 1.00 38.06 193 PHE A N 1
ATOM 1549 C CA . PHE A 1 193 ? -20.272 32.911 2.707 1.00 38.06 193 PHE A CA 1
ATOM 1550 C C . PHE A 1 193 ? -18.815 32.740 3.172 1.00 38.06 193 PHE A C 1
ATOM 1552 O O . PHE A 1 193 ? -18.094 33.719 3.318 1.00 38.06 193 PHE A O 1
ATOM 1559 N N . ILE A 1 194 ? -18.347 31.511 3.415 1.00 43.53 194 ILE A N 1
ATOM 1560 C CA . ILE A 1 194 ? -16.924 31.247 3.690 1.00 43.53 194 ILE A CA 1
ATOM 1561 C C . ILE A 1 194 ? -16.545 29.919 3.029 1.00 43.53 194 ILE A C 1
ATOM 1563 O O . ILE A 1 194 ? -16.379 28.921 3.709 1.00 43.53 194 ILE A O 1
ATOM 1567 N N . ASP A 1 195 ? -16.496 29.883 1.695 1.00 42.38 195 ASP A N 1
ATOM 1568 C CA . ASP A 1 195 ? -15.906 28.741 0.966 1.00 42.38 195 ASP A CA 1
ATOM 1569 C C . ASP A 1 195 ? -15.417 29.107 -0.453 1.00 42.38 195 ASP A C 1
ATOM 1571 O O . ASP A 1 195 ? -15.385 28.282 -1.362 1.00 42.38 195 ASP A O 1
ATOM 1575 N N . ARG A 1 196 ? -15.023 30.372 -0.686 1.00 42.47 196 ARG A N 1
ATOM 1576 C CA . ARG A 1 196 ? -14.601 30.832 -2.027 1.00 42.47 196 ARG A CA 1
ATOM 1577 C C . ARG A 1 196 ? -13.317 31.663 -2.072 1.00 42.47 196 ARG A C 1
ATOM 1579 O O . ARG A 1 196 ? -13.193 32.559 -2.897 1.00 42.47 196 ARG A O 1
ATOM 1586 N N . SER A 1 197 ? -12.333 31.359 -1.230 1.00 43.00 197 SER A N 1
ATOM 1587 C CA . SER A 1 197 ? -11.012 32.004 -1.330 1.00 43.00 197 SER A CA 1
ATOM 1588 C C . SER A 1 197 ? -9.861 31.085 -0.921 1.00 43.00 197 SER A C 1
ATOM 1590 O O . SER A 1 197 ? -9.053 31.427 -0.058 1.00 43.00 197 SER A O 1
ATOM 1592 N N . ARG A 1 198 ? -9.782 29.895 -1.531 1.00 46.22 198 ARG A N 1
ATOM 1593 C CA . ARG A 1 198 ? -8.581 29.050 -1.440 1.00 46.22 198 ARG A CA 1
ATOM 1594 C C . ARG A 1 198 ? -8.343 28.184 -2.680 1.00 46.22 198 ARG A C 1
ATOM 1596 O O . ARG A 1 198 ? -8.179 26.980 -2.554 1.00 46.22 198 ARG A O 1
ATOM 1603 N N . ILE A 1 199 ? -8.320 28.795 -3.867 1.00 42.19 199 ILE A N 1
ATOM 1604 C CA . ILE A 1 199 ? -7.723 28.204 -5.079 1.00 42.19 199 ILE A CA 1
ATOM 1605 C C . ILE A 1 199 ? -7.109 29.339 -5.916 1.00 42.19 199 ILE A C 1
ATOM 1607 O O . ILE A 1 199 ? -7.846 30.026 -6.612 1.00 42.19 199 ILE A O 1
ATOM 1611 N N . SER A 1 200 ? -5.792 29.548 -5.802 1.00 34.41 200 SER A N 1
ATOM 1612 C CA . SER A 1 200 ? -4.889 30.015 -6.876 1.00 34.41 200 SER A CA 1
ATOM 1613 C C . SER A 1 200 ? -3.488 30.264 -6.298 1.00 34.41 200 SER A C 1
ATOM 1615 O O . SER A 1 200 ? -3.220 31.293 -5.674 1.00 34.41 200 SER A O 1
ATOM 1617 N N . SER A 1 201 ? -2.594 29.303 -6.477 1.00 38.81 201 SER A N 1
ATOM 1618 C CA . SER A 1 201 ? -1.146 29.513 -6.485 1.00 38.81 201 SER A CA 1
ATOM 1619 C C . SER A 1 201 ? -0.599 28.502 -7.480 1.00 38.81 201 SER A C 1
ATOM 1621 O O . SER A 1 201 ? -0.326 27.371 -7.100 1.00 38.81 201 SER A O 1
ATOM 1623 N N . ASP A 1 202 ? -0.645 28.903 -8.746 1.00 41.59 202 ASP A N 1
ATOM 1624 C CA . ASP A 1 202 ? 0.324 28.659 -9.818 1.00 41.59 202 ASP A CA 1
ATOM 1625 C C . ASP A 1 202 ? 0.128 29.789 -10.843 1.00 41.59 202 ASP A C 1
ATOM 1627 O O . ASP A 1 202 ? -1.051 30.164 -11.070 1.00 41.59 202 ASP A O 1
#

Organism: Lacticaseibacillus paracasei (NCBI:txid1597)

Foldseek 3Di:
DPVVVVVVVVVVVVVVVVVVVVVVVVVVVVVVCCVVPNPPPPPDPPVCVVVVCPVVVVVVVVVVVVVVVVVCVVDPDDDDDDDPDPDPPPPDPPAAEAEDEDEDDPVVQDDDPFKHKDFPDKAWDDWDWDDDPVGIHIYTYIYTDIDIDGDPPDPDDDPDDPPPDDDPVPVPDDPPDDDDPPPDDDPDPDPPDPDPPPDDDD

Secondary structure (DSSP, 8-state):
--HHHHHHHHHHHHHHHHHHHHHHHHHHHHHHHHHHHSS-TT----TTTTHHHHHHHHHHHHHHHHHHHHHHHH--PPPP-PPPP-------TTS-EEEEEE---TTTT---TTEEEEEEEEEEEEEEEEEETTEEEEEEEEEEEEEEEE-----------------GGGS---------TT--S---S-SSSSSSS-----

Radius of gyration: 41.92 Å; chains: 1; bounding box: 103×59×89 Å